Protein AF-A0A661WST4-F1 (afdb_monomer_lite)

Structure (mmCIF, N/CA/C/O backbone):
data_AF-A0A661WST4-F1
#
_entry.id   AF-A0A661WST4-F1
#
loop_
_atom_site.group_PDB
_atom_site.id
_atom_site.type_symbol
_atom_site.label_atom_id
_atom_site.label_alt_id
_atom_site.label_comp_id
_atom_site.label_asym_id
_atom_site.label_entity_id
_atom_site.label_seq_id
_atom_site.pdbx_PDB_ins_code
_atom_site.Cartn_x
_atom_site.Cartn_y
_atom_site.Cartn_z
_atom_site.occupancy
_atom_site.B_iso_or_equiv
_atom_site.auth_seq_id
_atom_site.auth_comp_id
_atom_site.auth_a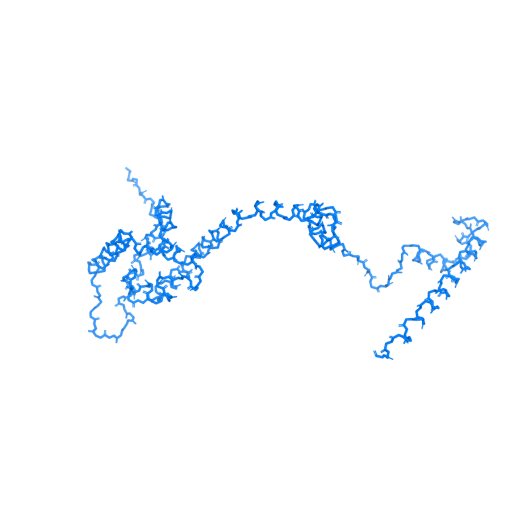sym_id
_atom_site.auth_atom_id
_atom_site.pdbx_PDB_model_num
ATOM 1 N N . MET A 1 1 ? 12.626 -11.440 43.577 1.00 36.81 1 MET A N 1
ATOM 2 C CA . MET A 1 1 ? 12.805 -10.464 42.478 1.00 36.81 1 MET A CA 1
ATOM 3 C C . MET A 1 1 ? 11.671 -10.649 41.483 1.00 36.81 1 MET A C 1
ATOM 5 O O . MET A 1 1 ? 11.577 -11.717 40.889 1.00 36.81 1 MET A O 1
ATOM 9 N N . ALA A 1 2 ? 10.768 -9.673 41.371 1.00 43.44 2 ALA A N 1
ATOM 10 C CA . ALA A 1 2 ? 9.642 -9.739 40.442 1.00 43.44 2 ALA A CA 1
ATOM 11 C C . ALA A 1 2 ? 10.131 -9.477 39.010 1.00 43.44 2 ALA A C 1
ATOM 13 O O . ALA A 1 2 ? 10.766 -8.458 38.748 1.00 43.44 2 ALA A O 1
ATOM 14 N N . LYS A 1 3 ? 9.852 -10.403 38.088 1.00 48.34 3 LYS A N 1
ATOM 15 C CA . LYS A 1 3 ? 10.085 -10.198 36.655 1.00 48.34 3 LYS A CA 1
ATOM 16 C C . LYS A 1 3 ? 8.962 -9.319 36.106 1.00 48.34 3 LYS A C 1
ATOM 18 O O . LYS A 1 3 ? 7.839 -9.782 35.933 1.00 48.34 3 LYS A O 1
ATOM 23 N N . ILE A 1 4 ? 9.276 -8.050 35.871 1.00 47.09 4 ILE A N 1
ATOM 24 C CA . ILE A 1 4 ? 8.405 -7.087 35.195 1.00 47.09 4 ILE A CA 1
ATOM 25 C C . ILE A 1 4 ? 8.288 -7.525 33.729 1.00 47.09 4 ILE A C 1
ATOM 27 O O . ILE A 1 4 ? 9.300 -7.676 33.046 1.00 47.09 4 ILE A O 1
ATOM 31 N N . LYS A 1 5 ? 7.064 -7.776 33.252 1.00 47.22 5 LYS A N 1
ATOM 32 C CA . LYS A 1 5 ? 6.802 -7.968 31.820 1.00 47.22 5 LYS A CA 1
ATOM 33 C C . LYS A 1 5 ? 6.910 -6.613 31.119 1.00 47.22 5 LYS A C 1
ATOM 35 O O . LYS A 1 5 ? 6.296 -5.650 31.567 1.00 47.22 5 LYS A O 1
ATOM 40 N N . PHE A 1 6 ? 7.662 -6.554 30.021 1.00 35.53 6 PHE A N 1
ATOM 41 C CA . PHE A 1 6 ? 7.631 -5.421 29.100 1.00 35.53 6 PHE A CA 1
ATOM 42 C C . PHE A 1 6 ? 6.256 -5.373 28.425 1.00 35.53 6 PHE A C 1
ATOM 44 O O . PHE A 1 6 ? 5.843 -6.338 27.786 1.00 35.53 6 PHE A O 1
ATOM 51 N N . VAL A 1 7 ? 5.538 -4.271 28.627 1.00 49.31 7 VAL A N 1
ATOM 52 C CA . VAL A 1 7 ? 4.270 -3.960 27.955 1.00 49.31 7 VAL A CA 1
ATOM 53 C C . VAL A 1 7 ? 4.597 -3.408 26.569 1.00 49.31 7 VAL A C 1
ATOM 55 O O . VAL A 1 7 ? 5.538 -2.620 26.447 1.00 49.31 7 VAL A O 1
ATOM 58 N N . SER A 1 8 ? 3.868 -3.810 25.522 1.00 63.53 8 SER A N 1
ATOM 59 C CA . SER A 1 8 ? 4.098 -3.231 24.195 1.00 63.53 8 SER A CA 1
ATOM 60 C C . SER A 1 8 ? 3.551 -1.801 24.151 1.00 63.53 8 SER A C 1
ATOM 62 O O . SER A 1 8 ? 2.481 -1.508 24.688 1.00 63.53 8 SER A O 1
ATOM 64 N N . GLN A 1 9 ? 4.279 -0.881 23.519 1.00 47.41 9 GLN A N 1
ATOM 65 C CA . GLN A 1 9 ? 3.924 0.543 23.503 1.00 47.41 9 GLN A CA 1
ATOM 66 C C . GLN A 1 9 ? 2.504 0.803 22.928 1.00 47.41 9 GLN A C 1
ATOM 68 O O . GLN A 1 9 ? 1.837 1.736 23.362 1.00 47.41 9 GLN A O 1
ATOM 73 N N . MET A 1 10 ? 1.992 -0.063 22.034 1.00 56.22 10 MET A N 1
ATOM 74 C CA . MET A 1 10 ? 0.625 0.008 21.476 1.00 56.22 10 MET A CA 1
ATOM 75 C C . MET A 1 10 ? -0.492 -0.281 22.492 1.00 56.22 10 MET A C 1
ATOM 77 O O . MET A 1 10 ? -1.609 0.211 22.335 1.00 56.22 10 MET A O 1
ATOM 81 N N . GLU A 1 11 ? -0.216 -1.052 23.542 1.00 48.19 11 GLU A N 1
ATOM 82 C CA . GLU A 1 11 ? -1.212 -1.416 24.561 1.00 48.19 11 GLU A CA 1
ATOM 83 C C . GLU A 1 11 ? -1.386 -0.318 25.619 1.00 48.19 11 GLU A C 1
ATOM 85 O O . GLU A 1 11 ? -2.487 -0.117 26.130 1.00 48.19 11 GLU A O 1
ATOM 90 N N . LEU A 1 12 ? -0.329 0.449 25.905 1.00 55.47 12 LEU A N 1
ATOM 91 C CA . LEU A 1 12 ? -0.409 1.643 26.758 1.00 55.47 12 LEU A CA 1
ATOM 92 C C . LEU A 1 12 ? -1.110 2.801 26.045 1.00 55.47 12 LEU A C 1
ATOM 94 O O . LEU A 1 12 ? -1.887 3.548 26.641 1.00 55.47 12 LEU A O 1
ATOM 98 N N . ASP A 1 13 ? -0.889 2.896 24.743 1.00 53.50 13 ASP A N 1
ATOM 99 C CA . ASP A 1 13 ? -1.443 3.942 23.908 1.00 53.50 13 ASP A CA 1
ATOM 100 C C . ASP A 1 13 ? -2.936 3.760 23.589 1.00 53.50 13 ASP A C 1
ATOM 102 O O . ASP A 1 13 ? -3.651 4.756 23.488 1.00 53.50 13 ASP A O 1
ATOM 106 N N . GLY A 1 14 ? -3.431 2.521 23.484 1.00 58.47 14 GLY A N 1
ATOM 107 C CA . GLY A 1 14 ? -4.866 2.240 23.355 1.00 58.47 14 GLY A CA 1
ATOM 108 C C . GLY A 1 14 ? -5.664 2.511 24.638 1.00 58.47 14 GLY A C 1
ATOM 109 O O . GLY A 1 14 ? -6.859 2.793 24.573 1.00 58.47 14 GLY A O 1
ATOM 110 N N . PHE A 1 15 ? -5.015 2.476 25.805 1.00 46.44 15 PHE A N 1
ATOM 111 C CA . PHE A 1 15 ? -5.670 2.720 27.092 1.00 46.44 15 PHE A CA 1
ATOM 112 C C . PHE A 1 15 ? -5.874 4.220 27.375 1.00 46.44 15 PHE A C 1
ATOM 114 O O . PHE A 1 15 ? -6.885 4.606 27.957 1.00 46.44 15 PHE A O 1
ATOM 121 N N . ALA A 1 16 ? -4.957 5.078 26.915 1.00 49.25 16 ALA A N 1
ATOM 122 C CA . ALA A 1 16 ? -5.051 6.534 27.063 1.00 49.25 16 ALA A CA 1
ATOM 123 C C . ALA A 1 16 ? -6.059 7.188 26.090 1.00 49.25 16 ALA A C 1
ATOM 125 O O . ALA A 1 16 ? -6.697 8.181 26.443 1.00 49.25 16 ALA A O 1
ATOM 126 N N . ASP A 1 17 ? -6.259 6.613 24.899 1.00 52.06 17 ASP A N 1
ATOM 127 C CA . ASP A 1 17 ? -7.213 7.129 23.901 1.00 52.06 17 ASP A CA 1
ATOM 128 C C . ASP A 1 17 ? -8.677 6.778 24.258 1.00 52.06 17 ASP A C 1
ATOM 130 O O . ASP A 1 17 ? -9.607 7.513 23.933 1.00 52.06 17 ASP A O 1
ATOM 134 N N . LEU A 1 18 ? -8.881 5.713 25.040 1.00 46.31 18 LEU A N 1
ATOM 135 C CA . LEU A 1 18 ? -10.174 5.321 25.618 1.00 46.31 18 LEU A CA 1
ATOM 136 C C . LEU A 1 18 ? -10.694 6.286 26.701 1.00 46.31 18 LEU A C 1
ATOM 138 O O . LEU A 1 18 ? -11.897 6.319 26.949 1.00 46.31 18 LEU A O 1
ATOM 142 N N . VAL A 1 19 ? -9.817 7.070 27.339 1.00 49.53 19 VAL A N 1
ATOM 143 C CA . VAL A 1 19 ? -10.195 8.044 28.383 1.00 49.53 19 VAL A CA 1
ATOM 144 C C . VAL A 1 19 ? -10.550 9.413 27.783 1.00 49.53 19 VAL A C 1
ATOM 146 O O . VAL A 1 19 ? -11.390 10.113 28.334 1.00 49.53 19 VAL A O 1
ATOM 149 N N . LYS A 1 20 ? -9.990 9.779 26.621 1.00 47.44 20 LYS A N 1
ATOM 150 C CA . LYS A 1 20 ? -10.226 11.080 25.959 1.00 47.44 20 LYS A CA 1
ATOM 151 C C . LYS A 1 20 ? -11.485 11.143 25.089 1.00 47.44 20 LYS A C 1
ATOM 153 O O . LYS A 1 20 ? -12.111 12.195 25.014 1.00 47.44 20 LYS A O 1
ATOM 158 N N . ASP A 1 21 ? -11.933 10.022 24.518 1.00 52.69 21 ASP A N 1
ATOM 159 C CA . ASP A 1 21 ? -13.241 9.943 23.839 1.00 52.69 21 ASP A CA 1
ATOM 160 C C . ASP A 1 21 ? -14.437 10.128 24.805 1.00 52.69 21 ASP A C 1
ATOM 162 O O . ASP A 1 21 ? -15.576 10.289 24.366 1.00 52.69 21 ASP A O 1
ATOM 166 N N . ALA A 1 22 ? -14.190 10.130 26.120 1.00 43.03 22 ALA A N 1
ATOM 167 C CA . ALA A 1 22 ? -15.195 10.365 27.152 1.00 43.03 22 ALA A CA 1
ATOM 168 C C . ALA A 1 22 ? -15.448 11.857 27.467 1.00 43.03 22 ALA A C 1
ATOM 170 O O . ALA A 1 22 ? -16.435 12.147 28.140 1.00 43.03 22 ALA A O 1
ATOM 171 N N . GLU A 1 23 ? -14.620 12.797 26.989 1.00 44.16 23 GLU A N 1
ATOM 172 C CA . GLU A 1 23 ? -14.720 14.222 27.371 1.00 44.16 23 GLU A CA 1
ATOM 173 C C . GLU A 1 23 ? -15.194 15.167 26.241 1.00 44.16 23 GLU A C 1
ATOM 175 O O . GLU A 1 23 ? -15.761 16.215 26.538 1.00 44.16 23 GLU A O 1
ATOM 180 N N . ASP A 1 24 ? -15.081 14.803 24.956 1.00 47.50 24 ASP A N 1
ATOM 181 C CA . ASP A 1 24 ? -15.107 15.803 23.861 1.00 47.50 24 ASP A CA 1
ATOM 182 C C . ASP A 1 24 ? -16.358 15.851 22.941 1.00 47.50 24 ASP A C 1
ATOM 184 O O . ASP A 1 24 ? -16.382 16.636 21.992 1.00 47.50 24 ASP A O 1
ATOM 188 N N . ALA A 1 25 ? -17.427 15.072 23.162 1.00 45.00 25 ALA A N 1
ATOM 189 C CA . ALA A 1 25 ? -18.562 15.008 22.209 1.00 45.00 25 ALA A CA 1
ATOM 190 C C . ALA A 1 25 ? -19.838 15.818 22.557 1.00 45.00 25 ALA A C 1
ATOM 192 O O . ALA A 1 25 ? -20.791 15.770 21.781 1.00 45.00 25 ALA A O 1
ATOM 193 N N . GLY A 1 26 ? -19.894 16.582 23.658 1.00 44.50 26 GLY A N 1
ATOM 194 C CA . GLY A 1 26 ? -20.806 17.740 23.812 1.00 44.50 26 GLY A CA 1
ATOM 195 C C . GLY A 1 26 ? -22.333 17.551 23.658 1.00 44.50 26 GLY A C 1
ATOM 196 O O . GLY A 1 26 ? -23.062 18.539 23.620 1.00 44.50 26 GLY A O 1
ATOM 197 N N . GLN A 1 27 ? -22.856 16.329 23.595 1.00 49.03 27 GLN A N 1
ATOM 198 C CA . GLN A 1 27 ? -24.286 16.027 23.705 1.00 49.03 27 GLN A CA 1
ATOM 199 C C . GLN A 1 27 ? -24.500 15.300 25.029 1.00 49.03 27 GLN A C 1
ATOM 201 O O . GLN A 1 27 ? -23.673 14.476 25.397 1.00 49.03 27 GLN A O 1
ATOM 206 N N . GLY A 1 28 ? -25.592 15.580 25.747 1.00 52.62 28 GLY A N 1
ATOM 207 C CA . GLY A 1 28 ? -25.937 14.979 27.050 1.00 52.62 28 GLY A CA 1
ATOM 208 C C . GLY A 1 28 ? -26.182 13.458 27.051 1.00 52.62 28 GLY A C 1
ATOM 209 O O . GLY A 1 28 ? -26.958 12.957 27.858 1.00 52.62 28 GLY A O 1
ATOM 210 N N . LEU A 1 29 ? -25.555 12.721 26.138 1.00 56.31 29 LEU A N 1
ATOM 211 C CA . LEU A 1 29 ? -25.489 11.274 26.084 1.00 56.31 29 LEU A CA 1
ATOM 212 C C . LEU A 1 29 ? -24.297 10.811 26.926 1.00 56.31 29 LEU A C 1
ATOM 214 O O . LEU A 1 29 ? -23.155 11.202 26.700 1.00 56.31 29 LEU A O 1
ATOM 218 N N . LYS A 1 30 ? -24.587 9.972 27.919 1.00 68.62 30 LYS A N 1
ATOM 219 C CA . LYS A 1 30 ? -23.594 9.365 28.806 1.00 68.62 30 LYS A CA 1
ATOM 220 C C . LYS A 1 30 ? -22.527 8.634 27.969 1.00 68.6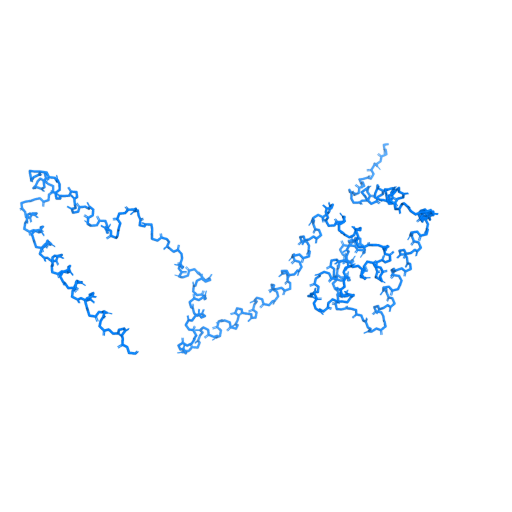2 30 LYS A C 1
ATOM 222 O O . LYS A 1 30 ? -22.916 7.883 27.068 1.00 68.62 30 LYS A O 1
ATOM 227 N N . PRO A 1 31 ? -21.219 8.824 28.241 1.00 64.94 31 PRO A N 1
ATOM 228 C CA . PRO A 1 31 ? -20.176 8.115 27.512 1.00 64.94 31 PRO A CA 1
ATOM 229 C C . PRO A 1 31 ? -20.393 6.602 27.662 1.00 64.94 31 PRO A C 1
ATOM 231 O O . PRO A 1 31 ? -20.711 6.147 28.770 1.00 64.94 31 PRO A O 1
ATOM 234 N N . PRO A 1 32 ? -20.270 5.828 26.568 1.00 69.06 32 PRO A N 1
ATOM 235 C CA . PRO A 1 32 ? -20.483 4.392 26.613 1.00 69.06 32 PRO A CA 1
ATOM 236 C C . PRO A 1 32 ? -19.505 3.773 27.603 1.00 69.06 32 PRO A C 1
ATOM 238 O O . PRO A 1 32 ? -18.317 4.110 27.629 1.00 69.06 32 PRO A O 1
ATOM 241 N N . THR A 1 33 ? -20.012 2.881 28.446 1.00 81.88 33 THR A N 1
ATOM 242 C CA . THR A 1 33 ? -19.164 2.244 29.451 1.00 81.88 33 THR A CA 1
ATOM 243 C C . THR A 1 33 ? -18.099 1.373 28.773 1.00 81.88 33 THR A C 1
ATOM 245 O O . THR A 1 33 ? -18.329 0.839 27.685 1.00 81.88 33 THR A O 1
ATOM 248 N N . PRO A 1 34 ? -16.926 1.155 29.399 1.00 76.50 34 PRO A N 1
ATOM 249 C CA . PRO A 1 34 ? -15.911 0.259 28.841 1.00 76.50 34 PRO A CA 1
ATOM 250 C C . PRO A 1 34 ? -16.439 -1.153 28.535 1.00 76.50 34 PRO A C 1
ATOM 252 O O . PRO A 1 34 ? -15.918 -1.821 27.646 1.00 76.50 34 PRO A O 1
ATOM 255 N N . ALA A 1 35 ? -17.471 -1.606 29.255 1.00 78.88 35 ALA A N 1
ATOM 256 C CA . ALA A 1 35 ? -18.160 -2.864 28.987 1.00 78.88 35 ALA A CA 1
ATOM 257 C C . ALA A 1 35 ? -18.971 -2.809 27.681 1.00 78.88 35 ALA A C 1
ATOM 259 O O . ALA A 1 35 ? -18.769 -3.658 26.819 1.00 78.88 35 ALA A O 1
ATOM 260 N N . GLU A 1 36 ? -19.791 -1.773 27.480 1.00 79.19 36 GLU A N 1
ATOM 261 C CA . GLU A 1 36 ? -20.554 -1.571 26.237 1.00 79.19 36 GLU A CA 1
ATOM 262 C C . GLU A 1 36 ? -19.647 -1.451 25.011 1.00 79.19 36 GLU A C 1
ATOM 264 O O . GLU A 1 36 ? -19.977 -1.948 23.934 1.00 79.19 36 GLU A O 1
ATOM 269 N N . VAL A 1 37 ? -18.486 -0.800 25.158 1.00 77.12 37 VAL A N 1
ATOM 270 C CA . VAL A 1 37 ? -17.501 -0.724 24.074 1.00 77.12 37 VAL A CA 1
ATOM 271 C C . VAL A 1 37 ? -17.053 -2.130 23.699 1.00 77.12 37 VAL A C 1
ATOM 273 O O . VAL A 1 37 ? -17.180 -2.479 22.530 1.00 77.12 37 VAL A O 1
ATOM 276 N N . ARG A 1 38 ? -16.621 -2.947 24.673 1.00 78.88 38 ARG A N 1
ATOM 277 C CA . ARG A 1 38 ? -16.206 -4.348 24.457 1.00 78.88 38 ARG A CA 1
ATOM 278 C C . ARG A 1 38 ? -17.306 -5.190 23.821 1.00 78.88 38 ARG A C 1
ATOM 280 O O . ARG A 1 38 ? -17.016 -5.950 22.903 1.00 78.88 38 ARG A O 1
ATOM 287 N N . GLU A 1 39 ? -18.548 -5.042 24.272 1.00 82.50 39 GLU A N 1
ATOM 288 C CA . GLU A 1 39 ? -19.700 -5.736 23.688 1.00 82.50 39 GLU A CA 1
ATOM 289 C C . GLU A 1 39 ? -19.889 -5.366 22.217 1.00 82.50 39 GLU A C 1
ATOM 291 O O . GLU A 1 39 ? -20.039 -6.257 21.381 1.00 82.50 39 GLU A O 1
ATOM 296 N N . ARG A 1 40 ? -19.782 -4.077 21.867 1.00 79.19 40 ARG A N 1
ATOM 297 C CA . ARG A 1 40 ? -19.810 -3.641 20.462 1.00 79.19 40 ARG A CA 1
ATOM 298 C C . ARG A 1 40 ? -18.639 -4.194 19.661 1.00 79.19 40 ARG A C 1
ATOM 300 O O . ARG A 1 40 ? -18.831 -4.555 18.505 1.00 79.19 40 ARG A O 1
ATOM 307 N N . GLU A 1 41 ? -17.437 -4.274 20.235 1.00 78.25 41 GLU A N 1
ATOM 308 C CA . GLU A 1 41 ? -16.285 -4.841 19.516 1.00 78.25 41 GLU A CA 1
ATOM 309 C C . GLU A 1 41 ? -16.470 -6.334 19.249 1.00 78.25 41 GLU A C 1
ATOM 311 O O . GLU A 1 41 ? -16.171 -6.800 18.151 1.00 78.25 41 GLU A O 1
ATOM 316 N N . LEU A 1 42 ? -16.975 -7.078 20.236 1.00 83.00 42 LEU A N 1
ATOM 317 C CA . LEU A 1 42 ? -17.268 -8.500 20.090 1.00 83.00 42 LEU A CA 1
ATOM 318 C C . LEU A 1 42 ? -18.387 -8.728 19.072 1.00 83.00 42 LEU A C 1
ATOM 320 O O . LEU A 1 42 ? -18.229 -9.574 18.196 1.00 83.00 42 LEU A O 1
ATOM 324 N N . ALA A 1 43 ? -19.466 -7.945 19.136 1.00 84.81 43 ALA A N 1
ATOM 325 C CA . ALA A 1 43 ? -20.560 -8.011 18.172 1.00 84.81 43 ALA A CA 1
ATOM 326 C C . ALA A 1 43 ? -20.080 -7.702 16.745 1.00 84.81 43 ALA A C 1
ATOM 328 O O . ALA A 1 43 ? -20.375 -8.464 15.830 1.00 84.81 43 ALA A O 1
ATOM 329 N N . ALA A 1 44 ? -19.274 -6.650 16.560 1.00 82.88 44 ALA A N 1
ATOM 330 C CA . ALA A 1 44 ? -18.699 -6.307 15.258 1.00 82.88 44 ALA A CA 1
ATOM 331 C C . ALA A 1 44 ? -17.788 -7.421 14.724 1.00 82.88 44 ALA A C 1
ATOM 333 O O . ALA A 1 44 ? -17.855 -7.776 13.551 1.00 82.88 44 ALA A O 1
ATOM 334 N N . ARG A 1 45 ? -16.971 -8.030 15.591 1.00 83.62 45 ARG A N 1
ATOM 335 C CA . ARG A 1 45 ? -16.108 -9.153 15.209 1.00 83.62 45 ARG A CA 1
ATOM 336 C C . ARG A 1 45 ? -16.908 -10.401 14.825 1.00 83.62 45 ARG A C 1
ATOM 338 O O . ARG A 1 45 ? -16.511 -11.113 13.906 1.00 83.62 45 ARG A O 1
ATOM 345 N N . LEU A 1 46 ? -18.003 -10.688 15.527 1.00 86.62 46 LEU A N 1
ATOM 346 C CA . LEU A 1 46 ? -18.889 -11.801 15.186 1.00 86.62 46 LEU A CA 1
ATOM 347 C C . LEU A 1 46 ? -19.601 -11.547 13.855 1.00 86.62 46 LEU A C 1
ATOM 349 O O . LEU A 1 46 ? -19.541 -12.413 12.989 1.00 86.62 46 LEU A O 1
ATOM 353 N N . ALA A 1 47 ? -20.161 -10.351 13.661 1.00 84.44 47 ALA A N 1
ATOM 354 C CA . ALA A 1 47 ? -20.805 -9.956 12.410 1.00 84.44 47 ALA A CA 1
ATOM 355 C C . ALA A 1 47 ? -19.836 -10.036 11.220 1.00 84.44 47 ALA A C 1
ATOM 357 O O . ALA A 1 47 ? -20.183 -10.562 10.166 1.00 84.44 47 ALA A O 1
ATOM 358 N N . LEU A 1 48 ? -18.587 -9.596 11.408 1.00 83.88 48 LEU A N 1
ATOM 359 C CA . LEU A 1 48 ? -17.534 -9.740 10.405 1.00 83.88 48 LEU A CA 1
ATOM 360 C C . LEU A 1 48 ? -17.313 -11.214 10.027 1.00 83.88 48 LEU A C 1
ATOM 362 O O . LEU A 1 48 ? -17.315 -11.565 8.851 1.00 83.88 48 LEU A O 1
ATOM 366 N N . ASN A 1 49 ? -17.167 -12.084 11.027 1.00 85.69 49 ASN A N 1
ATOM 367 C CA . ASN A 1 49 ? -16.960 -13.513 10.802 1.00 85.69 49 ASN A CA 1
ATOM 368 C C . ASN A 1 49 ? -18.177 -14.202 10.162 1.00 85.69 49 ASN A C 1
ATOM 370 O O . ASN A 1 49 ? -18.009 -15.187 9.447 1.00 85.69 49 ASN A O 1
ATOM 374 N N . GLU A 1 50 ? -19.393 -13.737 10.442 1.00 86.12 50 GLU A N 1
ATOM 375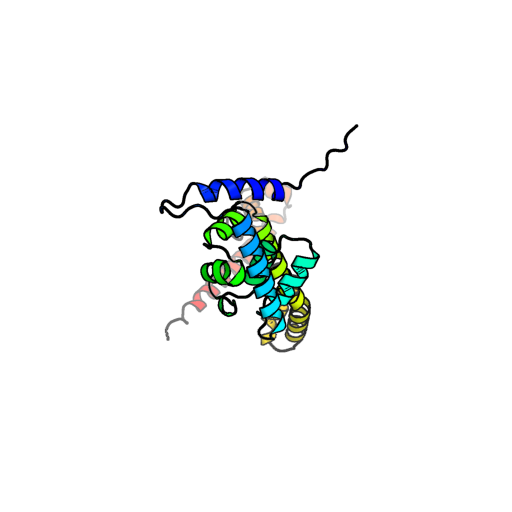 C CA . GLU A 1 50 ? -20.616 -14.240 9.809 1.00 86.12 50 GLU A CA 1
ATOM 376 C C . GLU A 1 50 ? -20.682 -13.837 8.335 1.00 86.12 50 GLU A C 1
ATOM 378 O O . GLU A 1 50 ? -20.913 -14.700 7.487 1.00 86.12 50 GLU A O 1
ATOM 383 N N . ASN A 1 51 ? -20.371 -12.577 8.020 1.00 82.75 51 ASN A N 1
ATOM 384 C CA . ASN A 1 51 ? -20.293 -12.086 6.642 1.00 82.75 51 ASN A CA 1
ATOM 385 C C . ASN A 1 51 ? -19.238 -12.842 5.823 1.00 82.75 51 ASN A C 1
ATOM 387 O O . ASN A 1 51 ? -19.431 -13.109 4.644 1.00 82.75 51 ASN A O 1
ATOM 391 N N . PHE A 1 52 ? -18.134 -13.255 6.447 1.00 83.56 52 PHE A N 1
ATOM 392 C CA . PHE A 1 52 ? -17.120 -14.059 5.761 1.00 83.56 52 PHE A CA 1
ATOM 393 C C . PHE A 1 52 ? -17.601 -15.482 5.446 1.00 83.56 52 PHE A C 1
ATOM 395 O O . PHE A 1 52 ? -17.141 -16.092 4.484 1.00 83.56 52 PHE A O 1
ATOM 402 N N . LYS A 1 53 ? -18.543 -16.023 6.227 1.00 82.56 53 LYS A N 1
ATOM 403 C CA . LYS A 1 53 ? -19.092 -17.375 6.027 1.00 82.56 53 LYS A CA 1
ATOM 404 C C . LYS A 1 53 ? -20.270 -17.422 5.060 1.00 82.56 53 LYS A C 1
ATOM 406 O O . LYS A 1 53 ? -20.543 -18.489 4.518 1.00 82.56 53 LYS A O 1
ATOM 411 N N . SER A 1 54 ? -20.980 -16.312 4.860 1.00 82.62 54 SER A N 1
ATOM 412 C CA . SER A 1 54 ? -22.173 -16.259 4.005 1.00 82.62 54 SER A CA 1
ATOM 413 C C . SER A 1 54 ? -21.864 -16.358 2.505 1.00 82.62 54 SER A C 1
ATOM 415 O O . SER A 1 54 ? -22.790 -16.447 1.703 1.00 82.62 54 SER A O 1
ATOM 417 N N . GLY A 1 55 ? -20.583 -16.377 2.117 1.00 76.81 55 GLY A N 1
ATOM 418 C CA . GLY A 1 55 ? -20.140 -16.437 0.722 1.00 76.81 55 GLY A CA 1
ATOM 419 C C . GLY A 1 55 ? -20.136 -15.079 0.015 1.00 76.81 55 GLY A C 1
ATOM 420 O O . GLY A 1 55 ? -19.599 -14.985 -1.082 1.00 76.81 55 GLY A O 1
ATOM 421 N N . ASP A 1 56 ? -20.658 -14.032 0.658 1.00 81.06 56 ASP A N 1
ATOM 422 C CA . ASP A 1 56 ? -20.550 -12.631 0.228 1.00 81.06 56 ASP A CA 1
ATOM 423 C C . ASP A 1 56 ? -19.365 -11.953 0.938 1.00 81.06 56 ASP A C 1
ATOM 425 O O . ASP A 1 56 ? -19.473 -10.912 1.588 1.00 81.06 56 ASP A O 1
ATOM 429 N N . ALA A 1 57 ? -18.221 -12.640 0.911 1.00 82.19 57 ALA A N 1
ATOM 430 C CA . ALA A 1 57 ? -17.011 -12.191 1.573 1.00 82.19 57 ALA A CA 1
ATOM 431 C C . ALA A 1 57 ? -16.382 -11.041 0.760 1.00 82.19 57 ALA A C 1
ATOM 433 O O . ALA A 1 57 ? -16.140 -11.209 -0.435 1.00 82.19 57 ALA A O 1
ATOM 434 N N . PRO A 1 58 ? -16.074 -9.884 1.374 1.00 86.31 58 PRO A N 1
ATOM 435 C CA . PRO A 1 58 ? -15.394 -8.796 0.678 1.00 86.31 58 PRO A CA 1
ATOM 436 C C . PRO A 1 58 ? -14.024 -9.206 0.110 1.00 86.31 58 PRO A C 1
ATOM 438 O O . PRO A 1 58 ? -13.294 -9.974 0.738 1.00 86.31 58 PRO A O 1
ATOM 441 N N . ASP A 1 59 ? -13.607 -8.591 -1.000 1.00 89.31 59 ASP A N 1
ATOM 442 C CA . ASP A 1 59 ? -12.327 -8.863 -1.689 1.00 89.31 59 ASP A CA 1
ATOM 443 C C . ASP A 1 59 ? -11.072 -8.782 -0.795 1.00 89.31 59 ASP A C 1
ATOM 445 O O . ASP A 1 59 ? -10.011 -9.299 -1.132 1.00 89.31 59 ASP A O 1
ATOM 449 N N . TRP A 1 60 ? -11.154 -8.101 0.348 1.00 93.31 60 TRP A N 1
ATOM 450 C CA . TRP A 1 60 ? -10.037 -7.928 1.277 1.00 93.31 60 TRP A CA 1
ATOM 451 C C . TRP A 1 60 ? -9.950 -8.994 2.381 1.00 93.31 60 TRP A C 1
ATOM 453 O O . TRP A 1 60 ? -9.044 -8.927 3.213 1.00 93.31 60 TRP A O 1
ATOM 463 N N . THR A 1 61 ? -10.861 -9.966 2.415 1.00 92.25 61 THR A N 1
ATOM 464 C CA . THR A 1 61 ? -10.915 -11.020 3.447 1.00 92.25 61 THR A CA 1
ATOM 465 C C . THR A 1 61 ? -9.641 -11.850 3.541 1.00 92.25 61 THR A C 1
ATOM 467 O O . THR A 1 61 ? -9.082 -11.986 4.626 1.00 92.25 61 THR A O 1
ATOM 470 N N . GLU A 1 62 ? -9.115 -12.316 2.411 1.00 91.12 62 GLU A N 1
ATOM 471 C CA . GLU A 1 62 ? -7.883 -13.113 2.377 1.00 91.12 62 GLU A CA 1
ATOM 472 C C . GLU A 1 62 ? -6.703 -12.356 3.010 1.00 91.12 62 GLU A C 1
ATOM 474 O O . GLU A 1 62 ? -5.958 -12.889 3.833 1.00 91.12 62 GLU A O 1
ATOM 479 N N . LYS A 1 63 ? -6.580 -11.057 2.703 1.00 93.69 63 LYS A N 1
ATOM 480 C CA . LYS A 1 63 ? -5.537 -10.190 3.274 1.00 93.69 63 LYS A CA 1
ATOM 481 C C . LYS A 1 63 ? -5.745 -9.914 4.752 1.00 93.69 63 LYS A C 1
ATOM 483 O O . LYS A 1 63 ? -4.773 -9.747 5.487 1.00 93.69 63 LYS A O 1
ATOM 488 N N . PHE A 1 64 ? -6.991 -9.872 5.203 1.00 95.00 64 PHE A N 1
ATOM 489 C CA . PHE A 1 64 ? -7.284 -9.779 6.623 1.00 95.00 64 PHE A CA 1
ATOM 490 C C . PHE A 1 64 ? -6.801 -11.027 7.373 1.00 95.00 64 PHE A C 1
ATOM 492 O O . PHE A 1 64 ? -6.126 -10.879 8.393 1.00 95.00 64 PHE A O 1
ATOM 499 N N . ASP A 1 65 ? -7.058 -12.227 6.850 1.00 92.88 65 ASP A N 1
ATOM 500 C CA . ASP A 1 65 ? -6.618 -13.478 7.478 1.00 92.88 65 ASP A CA 1
ATOM 501 C C . ASP A 1 65 ? -5.083 -13.580 7.547 1.00 92.88 65 ASP A C 1
ATOM 503 O O . ASP A 1 65 ? -4.532 -13.916 8.601 1.00 92.88 65 ASP A O 1
ATOM 507 N N . GLU A 1 66 ? -4.373 -13.179 6.485 1.00 92.75 66 GLU A N 1
ATOM 508 C CA . GLU A 1 66 ? -2.901 -13.068 6.475 1.00 92.75 66 GLU A CA 1
ATOM 509 C C . GLU A 1 66 ? -2.377 -12.141 7.595 1.00 92.75 66 GLU A C 1
ATOM 511 O O . GLU A 1 66 ? -1.417 -12.461 8.308 1.00 92.75 66 GLU A O 1
ATOM 516 N N . LEU A 1 67 ? -3.024 -10.989 7.800 1.00 93.00 67 LEU A N 1
ATOM 517 C CA . LEU A 1 67 ? -2.641 -10.021 8.836 1.00 93.00 67 LEU A CA 1
ATOM 518 C C . LEU A 1 67 ? -2.980 -10.508 10.249 1.00 93.00 67 LEU A C 1
ATOM 520 O O . LEU A 1 67 ? -2.253 -10.206 11.201 1.00 93.00 67 LEU A O 1
ATOM 524 N N . MET A 1 68 ? -4.052 -11.286 10.395 1.00 92.88 68 MET A N 1
ATOM 525 C CA . MET A 1 68 ? -4.422 -11.906 11.667 1.00 92.88 68 MET A CA 1
ATOM 526 C C . MET A 1 68 ? -3.389 -12.947 12.113 1.00 92.88 68 MET A C 1
ATOM 528 O O . MET A 1 68 ? -3.084 -13.019 13.307 1.00 92.88 68 MET A O 1
ATOM 532 N N . LEU A 1 69 ? -2.778 -13.686 11.177 1.00 91.62 69 LEU A N 1
ATOM 533 C CA . LEU A 1 69 ? -1.652 -14.586 11.473 1.00 91.62 69 LEU A CA 1
ATOM 534 C C . LEU A 1 69 ? -0.417 -13.834 11.997 1.00 91.62 69 LEU A C 1
ATOM 536 O O . LEU A 1 69 ? 0.363 -14.386 12.771 1.00 91.62 69 LEU A O 1
ATOM 540 N N . SER A 1 70 ? -0.272 -12.559 11.633 1.00 88.50 70 SER A N 1
ATOM 541 C CA . SER A 1 70 ? 0.836 -11.690 12.054 1.00 88.50 70 SER A CA 1
ATOM 542 C C . SER A 1 70 ? 0.615 -11.024 13.422 1.00 88.50 70 SER A C 1
ATOM 544 O O . SER A 1 70 ? 1.385 -10.149 13.816 1.00 88.50 70 SER A O 1
ATOM 546 N N . ASN A 1 71 ? -0.428 -11.425 14.162 1.00 90.44 71 ASN A N 1
ATOM 547 C CA . ASN A 1 71 ? -0.783 -10.901 15.488 1.00 90.44 71 ASN A CA 1
ATOM 548 C C . ASN A 1 71 ? -1.005 -9.371 15.526 1.00 90.44 71 ASN A C 1
ATOM 550 O O . ASN A 1 71 ? -0.774 -8.712 16.543 1.00 90.44 71 ASN A O 1
ATOM 554 N N . ILE A 1 72 ? -1.460 -8.790 14.413 1.00 88.50 72 ILE A N 1
ATOM 555 C CA . ILE A 1 72 ? -1.835 -7.375 14.337 1.00 88.50 72 ILE A CA 1
ATOM 556 C C . ILE A 1 72 ? -3.226 -7.201 14.971 1.00 88.50 72 ILE A C 1
ATOM 558 O O . ILE A 1 72 ? -4.102 -8.045 14.760 1.00 88.50 72 ILE A O 1
ATOM 562 N N . PRO A 1 73 ? -3.491 -6.111 15.721 1.00 91.12 73 PRO A N 1
ATOM 563 C CA . PRO A 1 73 ? -4.824 -5.850 16.255 1.00 91.12 73 PRO A CA 1
ATOM 564 C C . PRO A 1 73 ? -5.882 -5.865 15.149 1.00 91.12 73 PRO A C 1
ATOM 566 O O . PRO A 1 73 ? -5.770 -5.129 14.168 1.00 91.12 73 PRO A O 1
ATOM 569 N N . TRP A 1 74 ? -6.935 -6.665 15.329 1.00 91.88 74 TRP A N 1
ATOM 570 C CA . TRP A 1 74 ? -7.884 -6.997 14.259 1.00 91.88 74 TRP A CA 1
ATOM 571 C C . TRP A 1 74 ? -8.503 -5.773 13.563 1.00 91.88 74 TRP A C 1
ATOM 573 O O . TRP A 1 74 ? -8.699 -5.792 12.356 1.00 91.88 74 TRP A O 1
ATOM 583 N N . ARG A 1 75 ? -8.765 -4.669 14.278 1.00 93.50 75 ARG A N 1
ATOM 584 C CA . ARG A 1 75 ? -9.308 -3.439 13.667 1.00 93.50 75 ARG A CA 1
ATOM 585 C C . ARG A 1 75 ? -8.328 -2.767 12.713 1.00 93.50 75 ARG A C 1
ATOM 587 O O . ARG A 1 75 ? -8.730 -2.266 11.667 1.00 93.50 75 ARG A O 1
ATOM 594 N N . ILE A 1 76 ? -7.051 -2.752 13.088 1.00 94.31 76 ILE A N 1
ATOM 595 C CA . ILE A 1 76 ? -5.979 -2.212 12.253 1.00 94.31 76 ILE A CA 1
ATOM 596 C C . ILE A 1 76 ? -5.756 -3.157 11.073 1.00 94.31 76 ILE A C 1
ATOM 598 O O . ILE A 1 76 ? -5.693 -2.688 9.943 1.00 94.31 76 ILE A O 1
ATOM 602 N N . ALA A 1 77 ? -5.728 -4.471 11.316 1.00 94.69 77 ALA A N 1
ATOM 603 C CA . ALA A 1 77 ? -5.629 -5.476 10.260 1.00 94.69 77 ALA A CA 1
ATOM 604 C C . ALA A 1 77 ? -6.762 -5.331 9.228 1.00 94.69 77 ALA A C 1
ATOM 606 O O . ALA A 1 77 ? -6.493 -5.234 8.035 1.00 94.69 77 ALA A O 1
ATOM 607 N N . ALA A 1 78 ? -8.015 -5.213 9.680 1.00 95.38 78 ALA A N 1
ATOM 608 C CA . ALA A 1 78 ? -9.171 -5.012 8.809 1.00 95.38 78 ALA A CA 1
ATOM 609 C C . ALA A 1 78 ? -9.064 -3.703 8.018 1.00 95.38 78 ALA A C 1
ATOM 611 O O . ALA A 1 78 ? -9.337 -3.682 6.822 1.00 95.38 78 ALA A O 1
ATOM 612 N N . PHE A 1 79 ? -8.630 -2.608 8.654 1.00 96.62 79 PHE A N 1
ATOM 613 C CA . PHE A 1 79 ? -8.432 -1.335 7.960 1.00 96.62 79 PHE A CA 1
ATOM 614 C C . PHE A 1 79 ? -7.339 -1.408 6.883 1.00 96.62 79 PHE A C 1
ATOM 616 O O . PHE A 1 79 ? -7.511 -0.849 5.797 1.00 96.62 79 PHE A O 1
ATOM 623 N N . ILE A 1 80 ? -6.227 -2.086 7.174 1.00 96.44 80 ILE A N 1
ATOM 624 C CA . ILE A 1 80 ? -5.131 -2.285 6.220 1.00 96.44 80 ILE A CA 1
ATOM 625 C C . ILE A 1 80 ? -5.629 -3.122 5.047 1.00 96.44 80 ILE A C 1
ATOM 627 O O . ILE A 1 80 ? -5.513 -2.676 3.908 1.00 96.44 80 ILE A O 1
ATOM 631 N N . ALA A 1 81 ? -6.264 -4.261 5.319 1.00 96.12 81 ALA A N 1
ATOM 632 C CA . ALA A 1 81 ? -6.840 -5.128 4.298 1.00 96.12 81 ALA A CA 1
ATOM 633 C C . ALA A 1 81 ? -7.858 -4.380 3.416 1.00 96.12 81 ALA A C 1
ATOM 635 O O . ALA A 1 81 ? -7.762 -4.405 2.193 1.00 96.12 81 ALA A O 1
ATOM 636 N N . TRP A 1 82 ? -8.778 -3.617 4.006 1.00 96.69 82 TRP A N 1
ATOM 637 C CA . TRP A 1 82 ? -9.722 -2.789 3.247 1.00 96.69 82 TRP A CA 1
ATOM 638 C C . TRP A 1 82 ? -9.021 -1.717 2.392 1.00 96.69 82 TRP A C 1
ATOM 640 O O . TRP A 1 82 ? -9.412 -1.449 1.253 1.00 96.69 82 TRP A O 1
ATOM 650 N N . SER A 1 83 ? -7.955 -1.108 2.915 1.00 96.88 83 SER A N 1
ATOM 651 C CA . SER A 1 83 ? -7.191 -0.067 2.213 1.00 96.88 83 SER A CA 1
ATOM 652 C C . SER A 1 83 ? -6.343 -0.608 1.061 1.00 96.88 83 SER A C 1
ATOM 654 O O . SER A 1 83 ? -6.039 0.148 0.132 1.00 96.88 83 SER A O 1
ATOM 656 N N . MET A 1 84 ? -5.989 -1.892 1.099 1.00 95.50 84 MET A N 1
ATOM 657 C CA . MET A 1 84 ? -5.263 -2.585 0.035 1.00 95.50 84 MET A CA 1
ATOM 658 C C . MET A 1 84 ? -6.056 -2.649 -1.269 1.00 95.50 84 MET A C 1
ATOM 660 O O . MET A 1 84 ? -5.475 -2.521 -2.345 1.00 95.50 84 MET A O 1
ATOM 664 N N . VAL A 1 85 ? -7.379 -2.785 -1.177 1.00 94.31 85 VAL A N 1
ATOM 665 C CA . VAL A 1 85 ? -8.263 -2.885 -2.343 1.00 94.31 85 VAL A CA 1
ATOM 666 C C . VAL A 1 85 ? -8.345 -1.531 -3.070 1.00 94.31 85 VAL A C 1
ATOM 668 O O . VAL A 1 85 ? -8.398 -0.477 -2.418 1.00 94.31 85 VAL A O 1
ATOM 671 N N . PRO A 1 86 ? -8.368 -1.498 -4.417 1.00 93.12 86 PRO A N 1
ATOM 672 C CA . PRO A 1 86 ? -8.570 -0.267 -5.180 1.00 93.12 86 PRO A CA 1
ATOM 673 C C . PRO A 1 86 ? -9.869 0.444 -4.791 1.00 93.12 86 PRO A C 1
ATOM 675 O O . PRO A 1 86 ? -10.897 -0.196 -4.605 1.00 93.12 86 PRO A O 1
ATOM 678 N N . LYS A 1 87 ? -9.862 1.784 -4.725 1.00 94.19 87 LYS A N 1
ATOM 679 C CA . LYS A 1 87 ? -11.006 2.585 -4.232 1.00 94.19 87 LYS A CA 1
ATOM 680 C C . LYS A 1 87 ? -12.363 2.232 -4.861 1.00 94.19 87 LYS A C 1
ATOM 682 O O . LYS A 1 87 ? -13.371 2.332 -4.176 1.00 94.19 87 LYS A O 1
ATOM 687 N N . HIS A 1 88 ? -12.391 1.849 -6.139 1.00 92.56 88 HIS A N 1
ATOM 688 C CA . HIS A 1 88 ? -13.623 1.518 -6.861 1.00 92.56 88 HIS A CA 1
ATOM 689 C C . HIS A 1 88 ? -14.202 0.140 -6.490 1.00 92.56 88 HIS A C 1
ATOM 691 O O . HIS A 1 88 ? -15.414 -0.028 -6.584 1.00 92.56 88 HIS A O 1
ATOM 697 N N . ASN A 1 89 ? -13.368 -0.784 -5.999 1.00 91.69 89 ASN A N 1
ATOM 698 C CA . ASN A 1 89 ? -13.757 -2.137 -5.577 1.00 91.69 89 ASN A CA 1
ATOM 699 C C . ASN A 1 89 ? -13.886 -2.273 -4.054 1.00 91.69 89 ASN A C 1
ATOM 701 O O . ASN A 1 89 ? -14.161 -3.349 -3.537 1.00 91.69 89 ASN A O 1
ATOM 705 N N . ARG A 1 90 ? -13.679 -1.191 -3.295 1.00 93.88 90 ARG A N 1
ATOM 706 C CA . ARG A 1 90 ? -13.812 -1.243 -1.838 1.00 93.88 90 ARG A CA 1
ATOM 707 C C . ARG A 1 90 ? -15.264 -1.453 -1.438 1.00 93.88 90 ARG A C 1
ATOM 709 O O . ARG A 1 90 ? -16.145 -0.684 -1.830 1.00 93.88 90 ARG A O 1
ATOM 716 N N . HIS A 1 91 ? -15.472 -2.432 -0.568 1.00 92.12 91 HIS A N 1
ATOM 717 C CA . HIS A 1 91 ? -16.719 -2.618 0.150 1.00 92.12 91 HIS A CA 1
ATOM 718 C C . HIS A 1 91 ? -16.454 -2.658 1.662 1.00 92.12 91 HIS A C 1
ATOM 720 O O . HIS A 1 91 ? -15.660 -3.491 2.109 1.00 92.12 91 HIS A O 1
ATOM 726 N N . PRO A 1 92 ? -17.075 -1.770 2.459 1.00 94.19 92 PRO A N 1
ATOM 727 C CA . PRO A 1 92 ? -17.842 -0.572 2.083 1.00 94.19 92 PRO A CA 1
ATOM 728 C C . PRO A 1 92 ? -17.023 0.471 1.299 1.00 94.19 92 PRO A C 1
ATOM 730 O O . PRO A 1 92 ? -15.791 0.461 1.333 1.00 94.19 92 PRO A O 1
ATOM 733 N N . LYS A 1 93 ? -17.695 1.389 0.586 1.00 95.06 93 LYS A N 1
ATOM 734 C CA . LYS A 1 93 ? -17.031 2.341 -0.334 1.00 95.06 93 LYS A CA 1
ATOM 735 C C . LYS A 1 93 ? -16.263 3.449 0.380 1.00 95.06 93 LYS A C 1
ATOM 737 O O . LYS A 1 93 ? -15.226 3.898 -0.112 1.00 95.06 93 LYS A O 1
ATOM 742 N N . THR A 1 94 ? -16.770 3.924 1.516 1.00 96.62 94 THR A N 1
ATOM 743 C CA . THR A 1 94 ? -16.160 5.037 2.250 1.00 96.62 94 THR A CA 1
ATOM 744 C C . THR A 1 94 ? -15.538 4.566 3.559 1.00 96.62 94 THR A C 1
ATOM 746 O O . THR A 1 94 ? -15.973 3.593 4.171 1.00 96.62 94 THR A O 1
ATOM 749 N N . GLN A 1 95 ? -14.517 5.291 4.025 1.00 95.81 95 GLN A N 1
ATOM 750 C CA . GLN A 1 95 ? -13.897 5.032 5.329 1.00 95.81 95 GLN A CA 1
ATOM 751 C C . GLN A 1 95 ? -14.896 5.237 6.482 1.00 95.81 95 GLN A C 1
ATOM 753 O O . GLN A 1 95 ? -14.766 4.606 7.528 1.00 95.81 95 GLN A O 1
ATOM 758 N N . HIS A 1 96 ? -15.879 6.127 6.301 1.00 95.31 96 HIS A N 1
ATOM 759 C CA . HIS A 1 96 ? -16.933 6.374 7.281 1.00 95.31 96 HIS A CA 1
ATOM 760 C C . HIS A 1 96 ? -17.841 5.158 7.451 1.00 95.31 96 HIS A C 1
ATOM 762 O O . HIS A 1 96 ? -18.059 4.722 8.581 1.00 95.31 96 HIS A O 1
ATOM 768 N N . ASP A 1 97 ? -18.294 4.591 6.336 1.00 95.06 97 ASP A N 1
ATOM 769 C CA . ASP A 1 97 ? -19.172 3.421 6.332 1.00 95.06 97 ASP A CA 1
ATOM 770 C C . ASP A 1 97 ? -18.411 2.201 6.849 1.00 95.06 97 ASP A C 1
ATOM 772 O O . ASP A 1 97 ? -18.880 1.527 7.757 1.00 95.06 97 ASP A O 1
ATOM 776 N N . PHE A 1 98 ? -17.161 2.007 6.413 1.00 95.38 98 PHE A N 1
ATOM 777 C CA . PHE A 1 98 ? -16.290 0.955 6.944 1.00 95.38 98 PHE A CA 1
ATOM 778 C C . PHE A 1 98 ? -16.112 1.048 8.470 1.00 95.38 98 PHE A C 1
ATOM 780 O O . PHE A 1 98 ? -16.213 0.047 9.181 1.00 95.38 98 PHE A O 1
ATOM 787 N N . ALA A 1 99 ? -15.892 2.253 9.007 1.00 93.62 99 ALA A N 1
ATOM 788 C CA . ALA A 1 99 ? -15.757 2.441 10.449 1.00 93.62 99 ALA A CA 1
ATOM 789 C C . ALA A 1 99 ? -17.023 2.006 11.206 1.00 93.62 99 ALA A C 1
ATOM 791 O O . ALA A 1 99 ? -16.911 1.365 12.251 1.00 93.62 99 ALA A O 1
ATOM 792 N N . LYS A 1 100 ? -18.207 2.338 10.682 1.00 91.44 100 LYS A N 1
ATOM 793 C CA . LYS A 1 100 ? -19.495 2.065 11.331 1.00 91.44 100 LYS A CA 1
ATOM 794 C C . LYS A 1 100 ? -19.964 0.628 11.144 1.00 91.44 100 LYS A C 1
ATOM 796 O O . LYS A 1 100 ? -20.261 -0.042 12.128 1.00 91.44 100 LYS A O 1
ATOM 801 N N . GLU A 1 101 ? -20.022 0.179 9.900 1.00 90.94 101 GLU A N 1
ATOM 802 C CA . GLU A 1 101 ? -20.626 -1.091 9.495 1.00 90.94 101 GLU A CA 1
ATOM 803 C C . GLU A 1 101 ? -19.717 -2.281 9.807 1.00 90.94 101 GLU A C 1
ATOM 805 O O . GLU A 1 101 ? -20.207 -3.343 10.176 1.00 90.94 101 GLU A O 1
ATOM 810 N N . VAL A 1 102 ? -18.394 -2.100 9.705 1.00 91.38 102 VAL A N 1
ATOM 811 C CA . VAL A 1 102 ? -17.429 -3.203 9.837 1.00 91.38 102 VAL A CA 1
ATOM 812 C C . VAL A 1 102 ? -16.722 -3.181 11.190 1.00 91.38 102 VAL A C 1
ATOM 814 O O . VAL A 1 102 ? -16.643 -4.198 11.875 1.00 91.38 102 VAL A O 1
ATOM 817 N N . LEU A 1 103 ? -16.196 -2.027 11.612 1.00 90.38 103 LEU A N 1
ATOM 818 C CA . LEU A 1 103 ? -15.400 -1.944 12.848 1.00 90.38 103 LEU A CA 1
ATOM 819 C C . LEU A 1 103 ? -16.233 -1.695 14.119 1.00 90.38 103 LEU A C 1
ATOM 821 O O . LEU A 1 103 ? -15.698 -1.801 15.234 1.00 90.38 103 LEU A O 1
ATOM 825 N N . GLY A 1 104 ? -17.511 -1.331 13.965 1.00 89.12 104 GLY A N 1
ATOM 826 C CA . GLY A 1 104 ? -18.399 -0.947 15.066 1.00 89.12 104 GLY A CA 1
ATOM 827 C C . GLY A 1 104 ? -17.993 0.362 15.755 1.00 89.12 104 GLY A C 1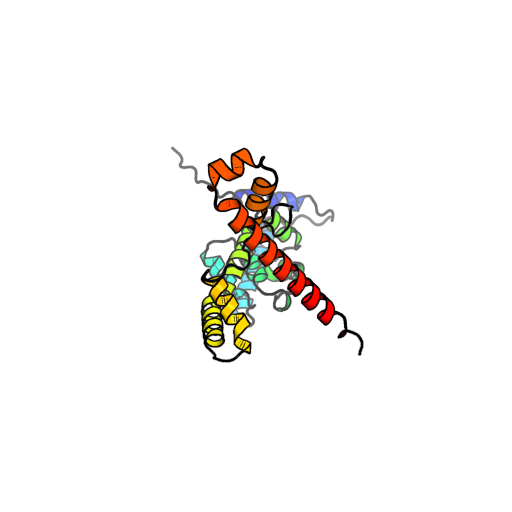
ATOM 828 O O . GLY A 1 104 ? -18.238 0.545 16.950 1.00 89.12 104 GLY A O 1
ATOM 829 N N . LEU A 1 105 ? -17.313 1.262 15.041 1.00 88.50 105 LEU A N 1
ATOM 830 C CA . LEU A 1 105 ? -16.896 2.573 15.539 1.00 88.50 105 LEU A CA 1
ATOM 831 C C . LEU A 1 105 ? -17.977 3.623 15.269 1.00 88.50 105 LEU A C 1
ATOM 833 O O . LEU A 1 105 ? -18.643 3.605 14.242 1.00 88.50 105 LEU A O 1
ATOM 837 N N . GLY A 1 106 ? -18.099 4.615 16.153 1.00 86.88 106 GLY A N 1
ATOM 838 C CA . GLY A 1 106 ? -19.036 5.725 15.935 1.00 86.88 106 GLY A CA 1
ATOM 839 C C . GLY A 1 106 ? -18.623 6.672 14.798 1.00 86.88 106 GLY A C 1
ATOM 840 O O . GLY A 1 106 ? -19.471 7.336 14.203 1.00 86.88 106 GLY A O 1
ATOM 841 N N . SER A 1 107 ? -17.324 6.751 14.489 1.00 89.50 107 SER A N 1
ATOM 842 C CA . SER A 1 107 ? -16.775 7.682 13.501 1.00 89.50 107 SER A CA 1
ATOM 843 C C . SER A 1 107 ? -15.451 7.193 12.909 1.00 89.50 107 SER A C 1
ATOM 845 O O . SER A 1 107 ? -14.656 6.534 13.579 1.00 89.50 107 SER A O 1
ATOM 847 N N . ALA A 1 108 ? -15.175 7.608 11.670 1.00 92.69 108 ALA A N 1
ATOM 848 C CA . ALA A 1 108 ? -13.891 7.409 10.997 1.00 92.69 108 ALA A CA 1
ATOM 849 C C . ALA A 1 108 ? -12.739 8.236 11.593 1.00 92.69 108 ALA A C 1
ATOM 851 O O . ALA A 1 108 ? -11.583 7.974 11.259 1.00 92.69 108 ALA A O 1
ATOM 852 N N . ARG A 1 109 ? -13.021 9.204 12.479 1.00 91.50 109 ARG A N 1
ATOM 853 C CA . ARG A 1 109 ? -11.993 10.034 13.134 1.00 91.50 109 ARG A CA 1
ATOM 854 C C . ARG A 1 109 ? -10.929 9.185 13.833 1.00 91.50 109 ARG A C 1
ATOM 856 O O . ARG A 1 109 ? -9.744 9.458 13.674 1.00 91.50 109 ARG A O 1
ATOM 863 N N . ARG A 1 110 ? -11.346 8.108 14.503 1.00 88.62 110 ARG A N 1
ATOM 864 C CA . ARG A 1 110 ? -10.435 7.198 15.206 1.00 88.62 110 ARG A CA 1
ATOM 865 C C . ARG A 1 110 ? -9.451 6.507 14.252 1.00 88.62 110 ARG A C 1
ATOM 867 O O . ARG A 1 110 ? -8.285 6.353 14.584 1.00 88.62 110 ARG A O 1
ATOM 874 N N . ILE A 1 111 ? -9.882 6.165 13.035 1.00 92.69 111 ILE A N 1
ATOM 875 C CA . ILE A 1 111 ? -8.994 5.604 12.002 1.00 92.69 111 ILE A CA 1
ATOM 876 C C . ILE A 1 111 ? -7.949 6.641 11.573 1.00 92.69 111 ILE A C 1
ATOM 878 O O . ILE A 1 111 ? -6.768 6.322 11.443 1.00 92.69 111 ILE A O 1
ATOM 882 N N . THR A 1 112 ? -8.358 7.897 11.381 1.00 93.31 112 THR A N 1
ATOM 883 C CA . THR A 1 112 ? -7.426 8.991 11.067 1.00 93.31 112 THR A CA 1
ATOM 884 C C . THR A 1 112 ? -6.414 9.203 12.194 1.00 93.31 112 THR A C 1
ATOM 886 O O . THR A 1 112 ? -5.227 9.396 11.934 1.00 93.31 112 THR A O 1
ATOM 889 N N . GLU A 1 113 ? -6.858 9.120 13.448 1.00 92.00 113 GLU A N 1
ATOM 890 C CA . GLU A 1 113 ? -5.987 9.206 14.621 1.00 92.00 113 GLU A CA 1
ATOM 891 C C . GLU A 1 113 ? -5.006 8.034 14.697 1.00 92.00 113 GLU A C 1
ATOM 893 O O . GLU A 1 113 ? -3.821 8.273 14.934 1.00 92.00 113 GLU A O 1
ATOM 898 N N . TRP A 1 1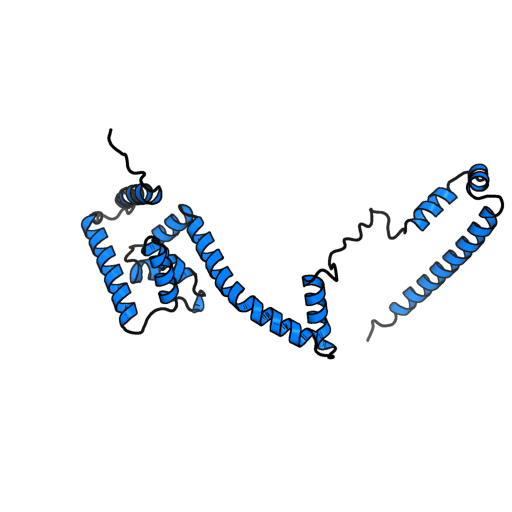14 ? -5.444 6.803 14.403 1.00 91.75 114 TRP A N 1
ATOM 899 C CA . TRP A 1 114 ? -4.549 5.648 14.299 1.00 91.75 114 TRP A CA 1
ATOM 900 C C . TRP A 1 114 ? -3.462 5.872 13.258 1.00 91.75 114 TRP A C 1
ATOM 902 O O . TRP A 1 114 ? -2.294 5.712 13.582 1.00 91.75 114 TRP A O 1
ATOM 912 N N . ARG A 1 115 ? -3.809 6.308 12.042 1.00 94.00 115 ARG A N 1
ATOM 913 C CA . ARG A 1 115 ? -2.813 6.577 10.988 1.00 94.00 115 ARG A CA 1
ATOM 914 C C . ARG A 1 115 ? -1.815 7.657 11.395 1.00 94.00 115 ARG A C 1
ATOM 916 O O . ARG A 1 115 ? -0.626 7.529 11.126 1.00 94.00 115 ARG A O 1
ATOM 923 N N . ARG A 1 116 ? -2.284 8.701 12.088 1.00 92.12 116 ARG A N 1
ATOM 924 C CA . ARG A 1 116 ? -1.419 9.769 12.606 1.00 92.12 116 ARG A CA 1
ATOM 925 C C . ARG A 1 116 ? -0.467 9.264 13.693 1.00 92.12 116 ARG A C 1
ATOM 927 O O . ARG A 1 116 ? 0.693 9.661 13.706 1.00 92.12 116 ARG A O 1
ATOM 934 N N . LYS A 1 117 ? -0.958 8.432 14.615 1.00 89.81 117 LYS A N 1
ATOM 935 C CA . LYS A 1 117 ? -0.183 7.890 15.745 1.00 89.81 117 LYS A CA 1
ATOM 936 C C . LYS A 1 117 ? 0.778 6.783 15.304 1.00 89.81 117 LYS A C 1
ATOM 938 O O . LYS A 1 117 ? 1.871 6.652 15.844 1.00 89.81 117 LYS A O 1
ATOM 943 N N . TYR A 1 118 ? 0.372 6.019 14.298 1.00 90.06 118 TYR A N 1
ATOM 944 C CA . TYR A 1 118 ? 1.020 4.804 13.836 1.00 90.06 118 TYR A CA 1
ATOM 945 C C . TYR A 1 118 ? 1.293 4.878 12.326 1.00 90.06 118 TYR A C 1
ATOM 947 O O . TYR A 1 118 ? 0.611 4.222 11.536 1.00 90.06 118 TYR A O 1
ATOM 955 N N . PRO A 1 119 ? 2.317 5.639 11.894 1.00 90.81 119 PRO A N 1
ATOM 956 C CA . PRO A 1 119 ? 2.643 5.788 10.472 1.00 90.81 119 PRO A CA 1
ATOM 957 C C . PRO A 1 119 ? 3.070 4.470 9.808 1.00 90.81 119 PRO A C 1
ATOM 959 O O . PRO A 1 119 ? 2.990 4.339 8.588 1.00 90.81 119 PRO A O 1
ATOM 962 N N . TYR A 1 120 ? 3.472 3.465 10.597 1.00 91.44 120 TYR A N 1
ATOM 963 C CA . TYR A 1 120 ? 3.773 2.125 10.091 1.00 91.44 120 TYR A CA 1
ATOM 964 C C . TYR A 1 120 ? 2.560 1.478 9.399 1.00 91.44 120 TYR A C 1
ATOM 966 O O . TYR A 1 120 ? 2.746 0.619 8.543 1.00 91.44 120 TYR A O 1
ATOM 974 N N . ILE A 1 121 ? 1.325 1.889 9.731 1.00 92.94 121 ILE A N 1
ATOM 975 C CA . ILE A 1 121 ? 0.102 1.411 9.069 1.00 92.94 121 ILE A CA 1
ATOM 976 C C . ILE A 1 121 ? 0.159 1.739 7.575 1.00 92.94 121 ILE A C 1
ATOM 978 O O . ILE A 1 121 ? -0.052 0.863 6.740 1.00 92.94 121 ILE A O 1
ATOM 982 N N . ASP A 1 122 ? 0.497 2.983 7.235 1.00 94.88 122 ASP A N 1
ATOM 983 C CA . ASP A 1 122 ? 0.574 3.431 5.843 1.00 94.88 122 ASP A CA 1
ATOM 984 C C . ASP A 1 122 ? 1.756 2.786 5.110 1.00 94.88 122 ASP A C 1
ATOM 986 O O . ASP A 1 122 ? 1.633 2.410 3.945 1.00 94.88 122 ASP A O 1
ATOM 990 N N . GLN A 1 123 ? 2.881 2.588 5.805 1.00 93.56 123 GLN A N 1
ATOM 991 C CA . GLN A 1 123 ? 4.027 1.855 5.260 1.00 93.56 123 GLN A CA 1
ATOM 992 C C . GLN A 1 123 ? 3.672 0.397 4.958 1.00 93.56 123 GLN A C 1
ATOM 994 O O . GLN A 1 123 ? 4.054 -0.122 3.912 1.00 93.56 123 GLN A O 1
ATOM 999 N N . MET A 1 124 ? 2.915 -0.259 5.840 1.00 93.88 124 MET A N 1
ATOM 1000 C CA . MET A 1 124 ? 2.469 -1.637 5.648 1.00 93.88 124 MET A CA 1
ATOM 1001 C C . MET A 1 124 ? 1.504 -1.752 4.467 1.00 93.88 124 MET A C 1
ATOM 1003 O O . MET A 1 124 ? 1.694 -2.628 3.628 1.00 93.88 124 MET A O 1
ATOM 1007 N N . ILE A 1 125 ? 0.551 -0.819 4.333 1.00 95.38 125 ILE A N 1
ATOM 1008 C CA . ILE A 1 125 ? -0.327 -0.736 3.153 1.00 95.38 125 ILE A CA 1
ATOM 1009 C C . ILE A 1 125 ? 0.514 -0.591 1.877 1.00 95.38 125 ILE A C 1
ATOM 1011 O O . ILE A 1 125 ? 0.346 -1.369 0.943 1.00 95.38 125 ILE A O 1
ATOM 1015 N N . ALA A 1 126 ? 1.456 0.355 1.837 1.00 94.88 126 ALA A N 1
ATOM 1016 C CA . ALA A 1 126 ? 2.302 0.566 0.662 1.00 94.88 126 ALA A CA 1
ATOM 1017 C C . ALA A 1 126 ? 3.170 -0.663 0.335 1.00 94.88 126 ALA A C 1
ATOM 1019 O O . ALA A 1 126 ? 3.326 -1.025 -0.831 1.00 94.88 126 ALA A O 1
ATOM 1020 N N . THR A 1 127 ? 3.705 -1.329 1.360 1.00 94.19 127 THR A N 1
ATOM 1021 C CA . THR A 1 127 ? 4.565 -2.512 1.209 1.00 94.19 127 THR A CA 1
ATOM 1022 C C . THR A 1 127 ? 3.779 -3.687 0.647 1.00 94.19 127 THR A C 1
ATOM 1024 O O . THR A 1 127 ? 4.221 -4.313 -0.311 1.00 94.19 127 THR A O 1
ATOM 1027 N N . MET A 1 128 ? 2.587 -3.951 1.182 1.00 93.00 128 MET A N 1
ATOM 1028 C CA . MET A 1 128 ? 1.708 -4.997 0.667 1.00 93.00 128 MET A CA 1
ATOM 1029 C C . MET A 1 128 ? 1.203 -4.663 -0.747 1.00 93.00 128 MET A C 1
ATOM 1031 O O . MET A 1 128 ? 1.112 -5.544 -1.594 1.00 93.00 128 MET A O 1
ATOM 1035 N N . GLN A 1 129 ? 0.889 -3.398 -1.058 1.00 93.06 129 GLN A N 1
ATOM 1036 C CA . GLN A 1 129 ? 0.515 -3.015 -2.432 1.00 93.06 129 GLN A CA 1
ATOM 1037 C C . GLN A 1 129 ? 1.677 -3.248 -3.397 1.00 93.06 129 GLN A C 1
ATOM 1039 O O . GLN A 1 129 ? 1.486 -3.741 -4.507 1.00 93.06 129 GLN A O 1
ATOM 1044 N N . THR A 1 130 ? 2.891 -2.940 -2.945 1.00 93.31 130 THR A N 1
ATOM 1045 C CA . THR A 1 130 ? 4.110 -3.199 -3.707 1.00 93.31 130 THR A CA 1
ATOM 1046 C C . THR A 1 130 ? 4.341 -4.695 -3.881 1.00 93.31 130 THR A C 1
ATOM 1048 O O . THR A 1 130 ? 4.720 -5.101 -4.971 1.00 93.31 130 THR A O 1
ATOM 1051 N N . SER A 1 131 ? 4.074 -5.531 -2.871 1.00 92.38 131 SER A N 1
ATOM 1052 C CA . SER A 1 131 ? 4.261 -6.981 -2.998 1.00 92.38 131 SER A CA 1
ATOM 1053 C C . SER A 1 131 ? 3.366 -7.572 -4.083 1.00 92.38 131 SER A C 1
ATOM 1055 O O . SER A 1 131 ? 3.851 -8.334 -4.908 1.00 92.38 131 SER A O 1
ATOM 1057 N N . VAL A 1 132 ? 2.105 -7.131 -4.166 1.00 90.69 132 VAL A N 1
ATOM 1058 C CA . VAL A 1 132 ? 1.201 -7.541 -5.253 1.00 90.69 132 VAL A CA 1
ATOM 1059 C C . VAL A 1 132 ? 1.770 -7.149 -6.618 1.00 90.69 132 VAL A C 1
ATOM 1061 O O . VAL A 1 132 ? 1.703 -7.933 -7.555 1.00 90.69 132 VAL A O 1
ATOM 1064 N N . LEU A 1 133 ? 2.362 -5.956 -6.751 1.00 90.62 133 LEU A N 1
ATOM 1065 C CA . LEU A 1 133 ? 3.011 -5.547 -8.002 1.00 90.62 133 LEU A CA 1
ATOM 1066 C C . LEU A 1 133 ? 4.249 -6.394 -8.319 1.00 90.62 133 LEU A C 1
ATOM 1068 O O . LEU A 1 133 ? 4.466 -6.722 -9.484 1.00 90.62 133 LEU A O 1
ATOM 1072 N N . MET A 1 134 ? 5.036 -6.760 -7.304 1.00 93.50 134 MET A N 1
ATOM 1073 C CA . MET A 1 134 ? 6.232 -7.593 -7.463 1.00 93.50 134 MET A CA 1
ATOM 1074 C C . MET A 1 134 ? 5.898 -8.978 -8.029 1.00 93.50 134 MET A C 1
ATOM 1076 O O . MET A 1 134 ? 6.676 -9.492 -8.830 1.00 93.50 134 MET A O 1
ATOM 1080 N N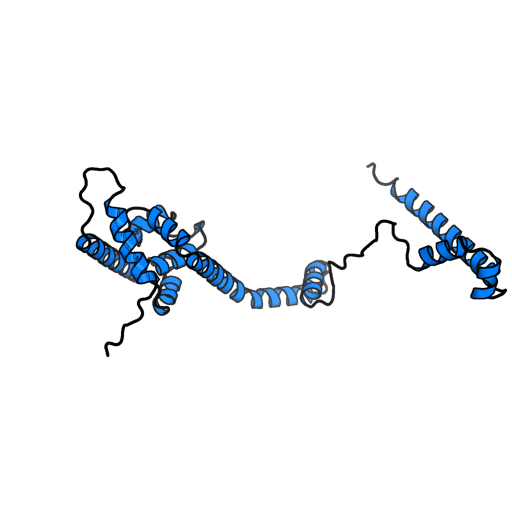 . ASP A 1 135 ? 4.726 -9.534 -7.710 1.00 92.69 135 ASP A N 1
ATOM 1081 C CA . ASP A 1 135 ? 4.271 -10.821 -8.257 1.00 92.69 135 ASP A CA 1
ATOM 1082 C C . ASP A 1 135 ? 4.068 -10.775 -9.787 1.00 92.69 135 ASP A C 1
ATOM 1084 O O . ASP A 1 135 ? 4.267 -11.777 -10.476 1.00 92.69 135 ASP A O 1
ATOM 1088 N N . TYR A 1 136 ? 3.737 -9.606 -10.350 1.00 94.25 136 TYR A N 1
ATOM 1089 C CA . TYR A 1 136 ? 3.559 -9.422 -11.797 1.00 94.25 136 TYR A CA 1
ATOM 1090 C C . TYR A 1 136 ? 4.857 -9.104 -12.548 1.00 94.25 136 TYR A C 1
ATOM 1092 O O . TYR A 1 136 ? 4.899 -9.227 -13.776 1.00 94.25 136 TYR A O 1
ATOM 1100 N N . ILE A 1 137 ? 5.924 -8.699 -11.848 1.00 93.44 137 ILE A N 1
ATOM 1101 C CA . ILE A 1 137 ? 7.185 -8.296 -12.488 1.00 93.44 137 ILE A CA 1
ATOM 1102 C C . ILE A 1 137 ? 7.786 -9.415 -13.349 1.00 93.44 137 ILE A C 1
ATOM 1104 O O . ILE A 1 137 ? 8.132 -9.120 -14.492 1.00 93.44 137 ILE A O 1
ATOM 1108 N N . PRO A 1 138 ? 7.887 -10.682 -12.897 1.00 95.19 138 PRO A N 1
ATOM 1109 C CA . PRO A 1 138 ? 8.462 -11.746 -13.719 1.00 95.19 138 PRO A CA 1
ATOM 1110 C C . PRO A 1 138 ? 7.725 -11.938 -15.049 1.00 95.19 138 PRO A C 1
ATOM 1112 O O . PRO A 1 138 ? 8.362 -12.007 -16.099 1.00 95.19 138 PRO A O 1
ATOM 1115 N N . GLY A 1 139 ? 6.388 -11.953 -15.020 1.00 95.06 139 GLY A N 1
ATOM 1116 C CA . GLY A 1 139 ? 5.572 -12.092 -16.228 1.00 95.06 139 GLY A CA 1
ATOM 1117 C C . GLY A 1 139 ? 5.692 -10.885 -17.160 1.00 95.06 139 GLY A C 1
ATOM 1118 O O . GLY A 1 139 ? 5.776 -11.046 -18.377 1.00 95.06 139 GLY A O 1
ATOM 1119 N N . SER A 1 140 ? 5.770 -9.679 -16.592 1.00 95.38 140 SER A N 1
ATOM 1120 C CA . SER A 1 140 ? 6.016 -8.449 -17.352 1.00 95.38 140 SER A CA 1
ATOM 1121 C C . SER A 1 140 ? 7.386 -8.472 -18.041 1.00 95.38 140 SER A C 1
ATOM 1123 O O . SER A 1 140 ? 7.480 -8.219 -19.240 1.00 95.38 140 SER A O 1
ATOM 1125 N N . LEU A 1 141 ? 8.445 -8.868 -17.325 1.00 94.19 141 LEU A N 1
ATOM 1126 C CA . LEU A 1 141 ? 9.797 -8.988 -17.880 1.00 94.19 141 LEU A CA 1
ATOM 1127 C C . LEU A 1 141 ? 9.880 -10.052 -18.981 1.00 94.19 141 LEU A C 1
ATOM 1129 O O . LEU A 1 141 ? 10.521 -9.822 -20.007 1.00 94.19 141 LEU A O 1
ATOM 1133 N N . GLU A 1 142 ? 9.214 -11.195 -18.803 1.00 97.00 142 GLU A N 1
ATOM 1134 C CA . GLU A 1 142 ? 9.129 -12.232 -19.835 1.00 97.00 142 GLU A CA 1
ATOM 1135 C C . GLU A 1 142 ? 8.425 -11.707 -21.096 1.00 97.00 142 GLU A C 1
ATOM 1137 O O . GLU A 1 142 ? 8.905 -11.915 -22.215 1.00 97.00 142 GLU A O 1
ATOM 1142 N N . ALA A 1 143 ? 7.306 -10.996 -20.928 1.00 96.81 143 ALA A N 1
ATOM 1143 C CA . ALA A 1 143 ? 6.573 -10.388 -22.032 1.00 96.81 143 ALA A CA 1
ATOM 1144 C C . ALA A 1 143 ? 7.418 -9.335 -22.770 1.00 96.81 143 ALA A C 1
ATOM 1146 O O . ALA A 1 143 ? 7.516 -9.395 -23.999 1.00 96.81 143 ALA A O 1
ATOM 1147 N N . SER A 1 144 ? 8.092 -8.435 -22.046 1.00 95.56 144 SER A N 1
ATOM 1148 C CA . SER A 1 144 ? 9.016 -7.457 -22.638 1.00 95.56 144 SER A CA 1
ATOM 1149 C C . SER A 1 144 ? 10.166 -8.136 -23.382 1.00 95.56 144 SER A C 1
ATOM 1151 O O . SER A 1 144 ? 10.489 -7.729 -24.496 1.00 95.56 144 SER A O 1
ATOM 1153 N N . GLY A 1 145 ? 10.742 -9.216 -22.841 1.00 96.12 145 GLY A N 1
ATOM 1154 C CA . GLY A 1 145 ? 11.773 -10.000 -23.529 1.00 96.12 145 GLY A CA 1
ATOM 1155 C C . GLY A 1 145 ? 11.278 -10.609 -24.846 1.00 96.12 145 GLY A C 1
ATOM 1156 O O . GLY A 1 145 ? 11.956 -10.504 -25.872 1.00 96.12 145 GLY A O 1
ATOM 1157 N N . LYS A 1 146 ? 10.063 -11.179 -24.851 1.00 97.75 146 LYS A N 1
ATOM 1158 C CA . LYS A 1 146 ? 9.424 -11.708 -26.069 1.00 97.75 146 LYS A CA 1
ATOM 1159 C C . LYS A 1 146 ? 9.234 -10.614 -27.115 1.00 97.75 146 LYS A C 1
ATOM 1161 O O . LYS A 1 146 ? 9.654 -10.810 -28.254 1.00 97.75 146 LYS A O 1
ATOM 1166 N N . VAL A 1 147 ? 8.668 -9.465 -26.738 1.00 97.56 147 VAL A N 1
ATOM 1167 C CA . VAL A 1 147 ? 8.469 -8.337 -27.665 1.00 97.56 147 VAL A CA 1
ATOM 1168 C C . VAL A 1 147 ? 9.811 -7.829 -28.187 1.00 97.56 147 VAL A C 1
ATOM 1170 O O . VAL A 1 147 ? 9.976 -7.705 -29.397 1.00 97.56 147 VAL A O 1
ATOM 1173 N N . ALA A 1 148 ? 10.800 -7.623 -27.315 1.00 96.69 148 ALA A N 1
ATOM 1174 C CA . ALA A 1 148 ? 12.128 -7.138 -27.692 1.00 96.69 148 ALA A CA 1
ATOM 1175 C C . ALA A 1 148 ? 12.851 -8.066 -28.689 1.00 96.69 148 ALA A C 1
ATOM 1177 O O . ALA A 1 148 ? 13.580 -7.584 -29.563 1.00 96.69 148 ALA A O 1
ATOM 1178 N N . SER A 1 149 ? 12.626 -9.381 -28.590 1.00 96.75 149 SER A N 1
ATOM 1179 C CA . SER A 1 149 ? 13.203 -10.378 -29.503 1.00 96.75 149 SER A CA 1
ATOM 1180 C C . SER A 1 149 ? 12.559 -10.422 -30.896 1.00 96.75 149 SER A C 1
ATOM 1182 O O . SER A 1 149 ? 13.132 -11.016 -31.809 1.00 96.75 149 SER A O 1
ATOM 1184 N N . MET A 1 150 ? 11.395 -9.794 -31.096 1.00 97.06 150 MET A N 1
ATOM 1185 C CA . MET A 1 150 ? 10.745 -9.768 -32.407 1.00 97.06 150 MET A CA 1
ATOM 1186 C C . MET A 1 150 ? 11.557 -8.918 -33.398 1.00 97.06 150 MET A C 1
ATOM 1188 O O . MET A 1 150 ? 11.941 -7.796 -33.061 1.00 97.06 150 MET A O 1
ATOM 1192 N N . PRO A 1 151 ? 11.760 -9.366 -34.651 1.00 96.50 151 PRO A N 1
ATOM 1193 C CA . PRO A 1 151 ? 12.488 -8.597 -35.666 1.00 96.50 151 PRO A CA 1
ATOM 1194 C C . PRO A 1 151 ? 11.710 -7.375 -36.198 1.00 96.50 151 PRO A C 1
ATOM 1196 O O . PRO A 1 151 ? 12.139 -6.740 -37.154 1.00 96.50 151 PRO A O 1
ATOM 1199 N N . ASP A 1 152 ? 10.567 -7.035 -35.597 1.00 97.50 152 ASP A N 1
ATOM 1200 C CA . ASP A 1 152 ? 9.740 -5.891 -35.976 1.00 97.50 152 ASP A CA 1
ATOM 1201 C C . ASP A 1 152 ? 10.381 -4.562 -35.531 1.00 97.50 152 ASP A C 1
ATOM 1203 O O . ASP A 1 152 ? 10.995 -4.454 -34.460 1.00 97.50 152 ASP A O 1
ATOM 1207 N N . TYR A 1 153 ? 10.196 -3.512 -36.329 1.00 94.81 153 TYR A N 1
ATOM 1208 C CA . TYR A 1 153 ? 10.621 -2.154 -35.996 1.00 94.81 153 TYR A CA 1
ATOM 1209 C C . TYR A 1 153 ? 9.854 -1.607 -34.782 1.00 94.81 153 TYR A C 1
ATOM 1211 O O . TYR A 1 153 ? 10.417 -0.838 -33.998 1.00 94.81 153 TYR A O 1
ATOM 1219 N N . LYS A 1 154 ? 8.607 -2.055 -34.564 1.00 96.31 154 LYS A N 1
ATOM 1220 C CA . LYS A 1 154 ? 7.785 -1.662 -33.403 1.00 96.31 154 LYS A CA 1
ATOM 1221 C C . LYS A 1 154 ? 8.368 -2.116 -32.063 1.00 96.31 154 LYS A C 1
ATOM 1223 O O . LYS A 1 154 ? 8.135 -1.466 -31.051 1.00 96.31 154 LYS A O 1
ATOM 1228 N N . ALA A 1 155 ? 9.179 -3.173 -32.055 1.00 96.44 155 ALA A N 1
ATOM 1229 C CA . ALA A 1 155 ? 9.838 -3.685 -30.852 1.00 96.44 155 ALA A CA 1
ATOM 1230 C C . ALA A 1 155 ? 11.061 -2.857 -30.403 1.00 96.44 155 ALA A C 1
ATOM 1232 O O . ALA A 1 155 ? 11.711 -3.181 -29.408 1.00 96.44 155 ALA A O 1
ATOM 1233 N N . THR A 1 156 ? 11.406 -1.784 -31.122 1.00 95.88 156 THR A N 1
ATOM 1234 C CA . THR A 1 156 ? 12.609 -0.983 -30.840 1.00 95.88 156 THR A CA 1
ATOM 1235 C C . THR A 1 156 ? 12.544 -0.263 -29.492 1.00 95.88 156 THR A C 1
ATOM 1237 O O . THR A 1 156 ? 13.567 -0.168 -28.813 1.00 95.88 156 THR A O 1
ATOM 1240 N N . SER A 1 157 ? 11.363 0.197 -29.062 1.00 95.50 157 SER A N 1
ATOM 1241 C CA . SER A 1 157 ? 11.187 0.830 -27.746 1.00 95.50 157 SER A CA 1
ATOM 1242 C C . SER A 1 157 ? 11.460 -0.145 -26.600 1.00 95.50 157 SER A C 1
ATOM 1244 O O . SER A 1 157 ? 12.186 0.202 -25.672 1.00 95.50 157 SER A O 1
ATOM 1246 N N . GLU A 1 158 ? 10.947 -1.374 -26.698 1.00 96.25 158 GLU A N 1
ATOM 1247 C CA . GLU A 1 158 ? 11.161 -2.425 -25.695 1.00 96.25 158 GLU A CA 1
ATOM 1248 C C . GLU A 1 158 ? 12.620 -2.883 -25.657 1.00 96.25 158 GLU A C 1
ATOM 1250 O O . GLU A 1 158 ? 13.186 -3.021 -24.577 1.00 96.25 158 GLU A O 1
ATOM 1255 N N . ARG A 1 159 ? 13.278 -3.045 -26.817 1.00 96.12 159 ARG A N 1
ATOM 1256 C CA . ARG A 1 159 ? 14.725 -3.335 -26.868 1.00 96.12 159 ARG A CA 1
ATOM 1257 C C . ARG A 1 159 ? 15.536 -2.271 -26.144 1.00 96.12 159 ARG A C 1
ATOM 1259 O O . ARG A 1 159 ? 16.395 -2.603 -25.331 1.00 96.12 159 ARG A O 1
ATOM 1266 N N . ARG A 1 160 ? 15.242 -0.998 -26.421 1.00 94.50 160 ARG A N 1
ATOM 1267 C CA . ARG A 1 160 ? 15.909 0.126 -25.763 1.00 94.50 160 ARG A CA 1
ATOM 1268 C C . ARG A 1 160 ? 15.678 0.097 -24.256 1.00 94.50 160 ARG A C 1
ATOM 1270 O O . ARG A 1 160 ? 16.644 0.216 -23.512 1.00 94.50 160 ARG A O 1
ATOM 1277 N N . LEU A 1 161 ? 14.434 -0.098 -23.819 1.00 94.56 161 LEU A N 1
ATOM 1278 C CA . LEU A 1 161 ? 14.092 -0.187 -22.400 1.00 94.56 161 LEU A CA 1
ATOM 1279 C C . LEU A 1 161 ? 14.829 -1.345 -21.712 1.00 94.56 161 LEU A C 1
ATOM 1281 O O . LEU A 1 161 ? 15.380 -1.164 -20.630 1.00 94.56 161 LEU A O 1
ATOM 1285 N N . LEU A 1 162 ? 14.898 -2.512 -22.355 1.00 94.75 162 LEU A N 1
ATOM 1286 C CA . LEU A 1 162 ? 15.610 -3.677 -21.835 1.00 94.75 162 LEU A CA 1
ATOM 1287 C C . LEU A 1 162 ? 17.120 -3.421 -21.735 1.00 94.75 162 LEU A C 1
ATOM 1289 O O . LEU A 1 162 ? 17.736 -3.751 -20.725 1.00 94.75 162 LEU A O 1
ATOM 1293 N N . TRP A 1 163 ? 17.727 -2.798 -22.746 1.00 94.25 163 TRP A N 1
ATOM 1294 C CA . TRP A 1 163 ? 19.145 -2.427 -22.715 1.00 94.25 163 TRP A CA 1
ATOM 1295 C C . TRP A 1 163 ? 19.458 -1.370 -21.655 1.00 94.25 163 TRP A C 1
ATOM 1297 O O . TRP A 1 163 ? 20.520 -1.437 -21.037 1.00 94.25 163 TRP A O 1
ATOM 1307 N N . GLU A 1 164 ? 18.543 -0.429 -21.422 1.00 93.38 164 GLU A N 1
ATOM 1308 C CA . GLU A 1 164 ? 18.629 0.530 -20.316 1.00 93.38 164 GLU A CA 1
ATOM 1309 C C . GLU A 1 164 ? 18.531 -0.194 -18.960 1.00 93.38 164 GLU A C 1
ATOM 1311 O O . GLU A 1 164 ? 19.351 0.048 -18.078 1.00 93.38 164 GLU A O 1
ATOM 1316 N N . ALA A 1 165 ? 17.603 -1.145 -18.808 1.00 90.88 165 ALA A N 1
ATOM 1317 C CA . ALA A 1 165 ? 17.434 -1.925 -17.579 1.00 90.88 165 ALA A CA 1
ATOM 1318 C C . ALA A 1 165 ? 18.642 -2.829 -17.259 1.00 90.88 165 ALA A C 1
ATOM 1320 O O . ALA A 1 165 ? 18.998 -2.987 -16.093 1.00 90.88 165 ALA A O 1
ATOM 1321 N N . VAL A 1 166 ? 19.294 -3.396 -18.282 1.00 92.50 166 VAL A N 1
ATOM 1322 C CA . VAL A 1 166 ? 20.531 -4.194 -18.139 1.00 92.50 166 VAL A CA 1
ATOM 1323 C C . VAL A 1 166 ? 21.770 -3.298 -17.958 1.00 92.50 166 VAL A C 1
ATOM 1325 O O . VAL A 1 166 ? 22.831 -3.779 -17.567 1.00 92.50 166 VAL A O 1
ATOM 1328 N N . GLY A 1 167 ? 21.654 -1.991 -18.216 1.00 91.50 167 GLY A N 1
ATOM 1329 C CA . GLY A 1 167 ? 22.763 -1.038 -18.123 1.00 91.50 167 GLY A CA 1
ATOM 1330 C C . GLY A 1 167 ? 23.725 -1.071 -19.315 1.00 91.50 167 GLY A C 1
ATOM 1331 O O . GLY A 1 167 ? 24.830 -0.541 -19.225 1.00 91.50 167 GLY A O 1
ATOM 1332 N N . ILE A 1 168 ? 23.321 -1.673 -20.439 1.00 92.38 168 ILE A N 1
ATOM 1333 C CA . ILE A 1 168 ? 24.079 -1.637 -21.702 1.00 92.38 168 ILE A CA 1
ATOM 1334 C C . ILE A 1 168 ? 24.055 -0.216 -22.277 1.00 92.38 168 ILE A C 1
ATOM 1336 O O . ILE A 1 168 ? 25.060 0.267 -22.796 1.00 92.38 168 ILE A O 1
ATOM 1340 N N . ILE A 1 169 ? 22.909 0.464 -22.167 1.00 91.12 169 ILE A N 1
ATOM 1341 C CA . ILE A 1 169 ? 22.728 1.849 -22.609 1.00 91.12 169 ILE A CA 1
ATOM 1342 C C . ILE A 1 169 ? 22.463 2.735 -21.396 1.00 91.12 169 ILE A C 1
ATOM 1344 O O . ILE A 1 169 ? 21.585 2.454 -20.586 1.00 91.12 169 ILE A O 1
ATOM 1348 N N . ASN A 1 170 ? 23.175 3.859 -21.310 1.00 86.12 170 ASN A N 1
ATOM 1349 C CA . ASN A 1 170 ? 22.952 4.881 -20.292 1.00 86.12 170 ASN A CA 1
ATOM 1350 C C . ASN A 1 170 ? 22.209 6.074 -20.904 1.00 86.12 170 ASN A C 1
ATOM 1352 O O . ASN A 1 170 ? 22.807 6.884 -21.608 1.00 86.12 170 ASN A O 1
ATOM 1356 N N . ARG A 1 171 ? 20.910 6.216 -20.611 1.00 72.06 171 ARG A N 1
ATOM 1357 C CA . ARG A 1 171 ? 20.072 7.316 -21.135 1.00 72.06 171 ARG A CA 1
ATOM 1358 C C . ARG A 1 171 ? 20.511 8.704 -20.656 1.00 72.06 171 ARG A C 1
ATOM 1360 O O . ARG A 1 171 ? 20.302 9.689 -21.353 1.00 72.06 171 ARG A O 1
ATOM 1367 N N . ASN A 1 172 ? 21.129 8.764 -19.478 1.00 68.88 172 ASN A N 1
ATOM 1368 C CA . ASN A 1 172 ? 21.431 10.004 -18.767 1.00 68.88 172 ASN A CA 1
ATOM 1369 C C . ASN A 1 172 ? 22.936 10.260 -18.638 1.00 68.88 172 ASN A C 1
ATOM 1371 O O . ASN A 1 172 ? 23.374 10.792 -17.616 1.00 68.88 172 ASN A O 1
ATOM 1375 N N . GLN A 1 173 ? 23.746 9.905 -19.642 1.00 68.44 173 GLN A N 1
ATOM 1376 C CA . GLN A 1 173 ? 25.082 10.494 -19.715 1.00 68.44 173 GLN A CA 1
ATOM 1377 C C . GLN A 1 173 ? 24.912 11.993 -19.944 1.00 68.44 173 GLN A C 1
ATOM 1379 O O . GLN A 1 173 ? 24.718 12.467 -21.060 1.00 68.44 173 GLN A O 1
ATOM 1384 N N . LYS A 1 174 ? 24.910 12.736 -18.835 1.00 61.25 174 LYS A N 1
ATOM 1385 C CA . LYS A 1 174 ? 24.953 14.185 -18.833 1.00 61.25 174 LYS A CA 1
ATOM 1386 C C . LYS A 1 174 ? 26.293 14.531 -19.463 1.00 61.25 174 LYS A C 1
ATOM 1388 O O . LYS A 1 174 ? 27.328 14.423 -18.812 1.00 61.25 174 LYS A O 1
ATOM 1393 N N . ILE A 1 175 ? 26.273 14.866 -20.748 1.00 62.88 175 ILE A N 1
ATOM 1394 C CA . ILE A 1 175 ? 27.407 15.508 -21.395 1.00 62.88 175 ILE A CA 1
ATOM 1395 C C . ILE A 1 175 ? 27.529 16.837 -20.658 1.00 62.88 175 ILE A C 1
ATOM 1397 O O . ILE A 1 175 ? 26.726 17.746 -20.859 1.00 62.88 175 ILE A O 1
ATOM 1401 N N . THR A 1 176 ? 28.439 16.906 -19.689 1.00 52.09 176 THR A N 1
ATOM 1402 C CA . THR A 1 176 ? 28.765 18.158 -19.018 1.00 52.09 176 THR A CA 1
ATOM 1403 C C . THR A 1 176 ? 29.456 19.023 -20.056 1.00 52.09 176 THR A C 1
ATOM 1405 O O . THR A 1 176 ? 30.659 18.915 -20.283 1.00 52.09 176 THR A O 1
ATOM 1408 N N . VAL A 1 177 ? 28.657 19.825 -20.748 1.00 52.88 177 VAL A N 1
ATOM 1409 C CA . VAL A 1 177 ? 29.138 20.982 -21.482 1.00 52.88 177 VAL A CA 1
ATOM 1410 C C . VAL A 1 177 ? 29.382 22.035 -20.408 1.00 52.88 177 VAL A C 1
ATOM 1412 O O . VAL A 1 177 ? 28.443 22.688 -19.959 1.00 52.88 177 VAL A O 1
ATOM 1415 N N . ASP A 1 178 ? 30.619 22.136 -19.918 1.00 50.03 178 ASP A N 1
ATOM 1416 C CA . ASP A 1 178 ? 31.043 23.344 -19.201 1.00 50.03 178 ASP A CA 1
ATOM 1417 C C . ASP A 1 178 ? 30.689 24.543 -20.094 1.00 50.03 178 ASP A C 1
ATOM 1419 O O . ASP A 1 178 ? 30.926 24.444 -21.296 1.00 50.03 178 ASP A O 1
ATOM 1423 N N . GLU A 1 179 ? 30.106 25.608 -19.525 1.00 47.62 179 GLU A N 1
ATOM 1424 C CA . GLU A 1 179 ? 29.402 26.769 -20.131 1.00 47.62 179 GLU A CA 1
ATOM 1425 C C . GLU A 1 179 ? 30.135 27.534 -21.267 1.00 47.62 179 GLU A C 1
ATOM 1427 O O . GLU A 1 179 ? 30.277 28.752 -21.259 1.00 47.62 179 GLU A O 1
ATOM 1432 N N . GLY A 1 180 ? 30.597 26.827 -22.290 1.00 47.06 180 GLY A N 1
ATOM 1433 C CA . GLY A 1 180 ? 31.433 27.326 -23.371 1.00 47.06 180 GLY A CA 1
ATOM 1434 C C . GLY A 1 180 ? 31.358 26.448 -24.615 1.00 47.06 180 GLY A C 1
ATOM 1435 O O . GLY A 1 180 ? 32.369 26.287 -25.289 1.00 47.06 180 GLY A O 1
ATOM 1436 N N . GLY A 1 181 ? 30.178 25.884 -24.904 1.00 42.97 181 GLY A N 1
ATOM 1437 C CA . GLY A 1 181 ? 29.870 25.194 -26.160 1.00 42.97 181 GLY A CA 1
ATOM 1438 C C . GLY A 1 181 ? 30.587 23.856 -26.357 1.00 42.97 181 GLY A C 1
ATOM 1439 O O . GLY A 1 181 ? 31.472 23.476 -25.591 1.00 42.97 181 GLY A O 1
ATOM 1440 N N . LEU A 1 182 ? 30.190 23.119 -27.401 1.00 50.28 182 LEU A N 1
ATOM 1441 C CA . LEU A 1 182 ? 30.894 21.930 -27.891 1.00 50.28 182 LEU A CA 1
ATOM 1442 C C . LEU A 1 182 ? 32.292 22.318 -28.395 1.00 50.28 182 LEU A C 1
ATOM 1444 O O . LEU A 1 182 ? 32.559 22.417 -29.586 1.00 50.28 182 LEU A O 1
ATOM 1448 N N . VAL A 1 183 ? 33.211 22.552 -27.473 1.00 49.12 183 VAL A N 1
ATOM 1449 C CA . VAL A 1 183 ? 34.619 22.748 -27.778 1.00 49.12 183 VAL A CA 1
ATOM 1450 C C . VAL A 1 183 ? 35.285 21.475 -27.299 1.00 49.12 183 VAL A C 1
ATOM 1452 O O . VAL A 1 183 ? 35.694 21.359 -26.140 1.00 49.12 183 VAL A O 1
ATOM 1455 N N . GLY A 1 184 ? 35.313 20.473 -28.185 1.00 53.66 184 GLY A N 1
ATOM 1456 C CA . GLY A 1 184 ? 36.096 19.261 -27.973 1.00 53.66 184 GLY A CA 1
ATOM 1457 C C . GLY A 1 184 ? 37.490 19.642 -27.475 1.00 53.66 184 GLY A C 1
ATOM 1458 O O . GLY A 1 184 ? 38.010 20.702 -27.830 1.00 53.66 184 GLY A O 1
ATOM 1459 N N . LYS A 1 185 ? 38.096 18.814 -26.617 1.00 56.22 185 LYS A N 1
ATOM 1460 C CA . LYS A 1 185 ? 39.399 19.111 -25.987 1.00 56.22 185 LYS A CA 1
ATOM 1461 C C . LYS A 1 185 ? 40.454 19.619 -26.993 1.00 56.22 185 LYS A C 1
ATOM 1463 O O . LYS A 1 185 ? 41.282 20.441 -26.614 1.00 56.22 185 LYS A O 1
ATOM 1468 N N . GLY A 1 186 ? 40.356 19.208 -28.263 1.00 56.59 186 GLY A N 1
ATOM 1469 C CA . GLY A 1 186 ? 41.149 19.719 -29.386 1.00 56.59 186 GLY A CA 1
ATOM 1470 C C . GLY A 1 186 ? 41.009 21.224 -29.650 1.00 56.59 186 GLY A C 1
ATOM 1471 O O . GLY A 1 186 ? 42.024 21.908 -29.697 1.00 56.59 186 GLY A O 1
ATOM 1472 N N . ARG A 1 187 ? 39.792 21.786 -29.725 1.00 58.62 187 ARG A N 1
ATOM 1473 C CA . ARG A 1 187 ? 39.596 23.226 -29.991 1.00 58.62 187 ARG A CA 1
ATOM 1474 C C . ARG A 1 187 ? 40.103 24.109 -28.835 1.00 58.62 187 ARG A C 1
ATOM 1476 O O . ARG A 1 187 ? 40.688 25.150 -29.096 1.00 58.62 187 ARG A O 1
ATOM 1483 N N . LYS A 1 188 ? 39.985 23.686 -27.562 1.00 61.91 188 LYS A N 1
ATOM 1484 C CA . LYS A 1 188 ? 40.581 24.427 -26.419 1.00 61.91 188 LYS A CA 1
ATOM 1485 C C . LYS A 1 188 ? 42.112 24.407 -26.452 1.00 61.91 188 LYS A C 1
ATOM 1487 O O . LYS A 1 188 ? 42.729 25.422 -26.140 1.00 61.91 188 LYS A O 1
ATOM 1492 N N . LEU A 1 189 ? 42.714 23.273 -26.819 1.00 66.62 189 LEU A N 1
ATOM 1493 C CA . LEU A 1 189 ? 44.164 23.160 -26.997 1.00 66.62 189 LEU A CA 1
ATOM 1494 C C . LEU A 1 189 ? 44.647 24.036 -28.153 1.00 66.62 189 LEU A C 1
ATOM 1496 O O . LEU A 1 189 ? 45.613 24.770 -27.982 1.00 66.62 189 LEU A O 1
ATOM 1500 N N . LEU A 1 190 ? 43.933 24.029 -29.278 1.00 67.38 190 LEU A N 1
ATOM 1501 C CA . LEU A 1 190 ? 44.192 24.901 -30.423 1.00 67.38 190 LEU A CA 1
ATOM 1502 C C . LEU A 1 190 ? 44.131 26.378 -30.054 1.00 67.38 190 LEU A C 1
ATOM 1504 O O . LEU A 1 190 ? 45.027 27.136 -30.402 1.00 67.38 190 LEU A O 1
ATOM 1508 N N . ASP A 1 191 ? 43.124 26.786 -29.291 1.00 73.25 191 ASP A N 1
ATOM 1509 C CA . ASP A 1 191 ? 42.962 28.181 -28.890 1.00 73.25 191 ASP A CA 1
ATOM 1510 C C . ASP A 1 191 ? 44.052 28.627 -27.897 1.00 73.25 191 ASP A C 1
ATOM 1512 O O . ASP A 1 191 ? 44.520 29.770 -27.923 1.00 73.25 191 ASP A O 1
ATOM 1516 N N . GLN A 1 192 ? 44.506 27.708 -27.037 1.00 78.19 192 GLN A N 1
ATOM 1517 C CA . GLN A 1 192 ? 45.664 27.912 -26.163 1.00 78.19 192 GLN A CA 1
ATOM 1518 C C . GLN A 1 192 ? 46.965 28.004 -26.964 1.00 78.19 192 GLN A C 1
ATOM 1520 O O . GLN A 1 192 ? 47.756 28.917 -26.727 1.00 78.19 192 GLN A O 1
ATOM 1525 N N . LEU A 1 193 ? 47.161 27.120 -27.943 1.00 71.31 193 LEU A N 1
ATOM 1526 C CA . LEU A 1 193 ? 48.290 27.135 -28.871 1.00 71.31 193 LEU A CA 1
ATOM 1527 C C . LEU A 1 193 ? 48.298 28.403 -29.722 1.00 71.31 193 LEU A C 1
ATOM 1529 O O . LEU A 1 193 ? 49.348 29.014 -29.889 1.00 71.31 193 LEU A O 1
ATOM 1533 N N . ARG A 1 194 ? 47.140 28.878 -30.190 1.00 76.31 194 ARG A N 1
ATOM 1534 C CA . ARG A 1 194 ? 46.996 30.114 -30.970 1.00 76.31 194 ARG A CA 1
ATOM 1535 C C . ARG A 1 194 ? 47.499 31.329 -30.194 1.00 76.31 194 ARG A C 1
ATOM 1537 O O . ARG A 1 194 ? 48.220 32.146 -30.764 1.00 76.31 194 ARG A O 1
ATOM 1544 N N . LYS A 1 195 ? 47.192 31.392 -28.895 1.00 81.88 195 LYS A N 1
ATOM 1545 C CA . LYS A 1 195 ? 47.551 32.493 -27.981 1.00 81.88 195 LYS A CA 1
ATOM 1546 C C . LYS A 1 195 ? 49.000 32.448 -27.476 1.00 81.88 195 LYS A C 1
ATOM 1548 O O . LYS A 1 195 ? 49.444 33.414 -26.857 1.00 81.88 195 LYS A O 1
ATOM 1553 N N . MET A 1 196 ? 49.747 31.365 -27.710 1.00 80.81 196 MET A N 1
ATOM 1554 C CA . MET A 1 196 ? 51.163 31.308 -27.334 1.00 80.81 196 MET A CA 1
ATOM 1555 C C . MET A 1 196 ? 52.040 32.141 -28.286 1.00 80.81 196 MET A C 1
ATOM 1557 O O . MET A 1 196 ? 51.744 32.230 -29.476 1.00 80.81 196 MET A O 1
ATOM 1561 N N . PRO A 1 197 ? 53.141 32.740 -27.799 1.00 81.69 197 PRO A N 1
ATOM 1562 C CA . PRO A 1 197 ? 54.126 33.381 -28.667 1.00 81.69 197 PRO A CA 1
ATOM 1563 C C . PRO A 1 197 ? 54.836 32.333 -29.539 1.00 81.69 197 PRO A C 1
ATOM 1565 O O . PRO A 1 197 ? 55.134 31.237 -29.061 1.00 81.69 197 PRO A O 1
ATOM 1568 N N . THR A 1 198 ? 55.132 32.677 -30.796 1.00 72.12 198 THR A N 1
ATOM 1569 C CA . THR A 1 198 ? 55.702 31.792 -31.837 1.00 72.12 198 THR A CA 1
ATOM 1570 C C . THR A 1 198 ? 56.928 31.018 -31.358 1.00 72.12 198 THR A C 1
ATOM 1572 O O . THR A 1 198 ? 56.999 29.808 -31.539 1.00 72.12 198 THR A O 1
ATOM 1575 N N . ASN A 1 199 ? 57.816 31.668 -30.604 1.00 75.88 199 ASN A N 1
ATOM 1576 C CA . ASN A 1 199 ? 59.032 31.049 -30.067 1.00 75.88 199 ASN A CA 1
ATOM 1577 C C . ASN A 1 199 ? 58.743 29.818 -29.186 1.00 75.88 199 ASN A C 1
ATOM 1579 O O . ASN A 1 199 ? 59.500 28.856 -29.211 1.00 75.88 199 ASN A O 1
ATOM 1583 N N . LYS A 1 200 ? 57.635 29.831 -28.429 1.00 75.19 200 LYS A N 1
ATOM 1584 C CA . LYS A 1 200 ? 57.221 28.692 -27.594 1.00 75.19 200 LYS A CA 1
ATOM 1585 C C . LYS A 1 200 ? 56.489 27.610 -28.382 1.00 75.19 200 LYS A C 1
ATOM 1587 O O . LYS A 1 200 ? 56.465 26.473 -27.932 1.00 75.19 200 LYS A O 1
ATOM 1592 N N . LYS A 1 201 ? 55.876 27.945 -29.522 1.00 73.06 201 LYS A N 1
ATOM 1593 C CA . LYS A 1 201 ? 55.216 26.952 -30.386 1.00 73.06 201 LYS A CA 1
ATOM 1594 C C . LYS A 1 201 ? 56.257 26.085 -31.088 1.00 73.06 201 LYS A C 1
ATOM 1596 O O . LYS A 1 201 ? 56.159 24.865 -31.031 1.00 73.06 201 LYS A O 1
ATOM 1601 N N . VAL A 1 202 ? 57.286 26.727 -31.643 1.00 68.69 202 VAL A N 1
ATOM 1602 C CA . VAL A 1 202 ? 58.404 26.065 -32.334 1.00 68.69 202 VAL A CA 1
ATOM 1603 C C . VAL A 1 202 ? 59.215 25.187 -31.373 1.00 68.69 202 VAL A C 1
ATOM 1605 O O . VAL A 1 202 ? 59.580 24.070 -31.717 1.00 68.69 202 VAL A O 1
ATOM 1608 N N . GLU A 1 203 ? 59.427 25.632 -30.129 1.00 76.44 203 GLU A N 1
ATOM 1609 C CA . GLU A 1 203 ? 60.121 24.832 -29.106 1.00 76.44 203 GLU A CA 1
ATOM 1610 C C . GLU A 1 203 ? 59.341 23.567 -28.697 1.00 76.44 203 GLU A C 1
ATOM 1612 O O . GLU A 1 203 ? 59.942 22.545 -28.372 1.00 76.44 203 GLU A O 1
ATOM 1617 N N . LEU A 1 204 ? 58.006 23.624 -28.705 1.00 72.00 204 LEU A N 1
ATOM 1618 C CA . LEU A 1 204 ? 57.152 22.562 -28.165 1.00 72.00 204 LEU A CA 1
ATOM 1619 C C . LEU A 1 204 ? 56.718 21.535 -29.221 1.00 72.00 204 LEU A C 1
ATOM 1621 O O . LEU A 1 204 ? 56.420 20.397 -28.865 1.00 72.00 204 LEU A O 1
ATOM 1625 N N . LEU A 1 205 ? 56.675 21.926 -30.498 1.00 69.75 205 LEU A N 1
ATOM 1626 C CA . LEU A 1 205 ? 56.150 21.101 -31.595 1.00 69.75 205 LEU A CA 1
ATOM 1627 C C . LEU A 1 205 ? 57.140 20.902 -32.758 1.00 69.75 205 LEU A C 1
ATOM 1629 O O . LEU A 1 205 ? 56.862 20.090 -33.634 1.00 69.75 205 LEU A O 1
ATOM 1633 N N . GLY A 1 206 ? 58.300 21.569 -32.744 1.00 74.06 206 GLY A N 1
ATOM 1634 C CA . GLY A 1 206 ? 59.312 21.487 -33.804 1.00 74.06 206 GLY A CA 1
ATOM 1635 C C . GLY A 1 206 ? 59.090 22.489 -34.944 1.00 74.06 206 GLY A C 1
ATOM 1636 O O . GLY A 1 206 ? 58.099 23.216 -34.961 1.00 74.06 206 GLY A O 1
ATOM 1637 N N . GLU A 1 207 ? 60.037 22.548 -35.888 1.00 69.31 207 GLU A N 1
ATOM 1638 C CA . GLU A 1 207 ? 59.981 23.459 -37.049 1.00 69.31 207 GLU A CA 1
ATOM 1639 C C . GLU A 1 207 ? 58.796 23.143 -37.986 1.00 69.31 207 GLU A C 1
ATOM 1641 O O . GLU A 1 207 ? 58.227 24.058 -38.573 1.00 69.31 207 GLU A O 1
ATOM 1646 N N . ASP A 1 208 ? 58.334 21.888 -38.014 1.00 60.56 208 ASP A N 1
ATOM 1647 C CA . ASP A 1 208 ? 57.223 21.421 -38.863 1.00 60.56 208 ASP A CA 1
ATOM 1648 C C . ASP A 1 208 ? 55.827 21.776 -38.302 1.00 60.56 208 ASP A C 1
ATOM 1650 O O . ASP A 1 208 ? 54.793 21.510 -38.918 1.00 60.56 208 ASP A O 1
ATOM 1654 N N . ALA A 1 209 ? 55.765 22.378 -37.110 1.00 63.94 209 ALA A N 1
ATOM 1655 C CA . ALA A 1 209 ? 54.508 22.682 -36.435 1.00 63.94 209 ALA A CA 1
ATOM 1656 C C . ALA A 1 209 ? 53.675 23.732 -37.176 1.00 63.94 209 ALA A C 1
ATOM 1658 O O . ALA A 1 209 ? 52.448 23.661 -37.172 1.00 63.94 209 ALA A O 1
ATOM 1659 N N . GLU A 1 210 ? 54.328 24.722 -37.785 1.00 64.12 210 GLU A N 1
ATOM 1660 C CA . GLU A 1 210 ? 53.630 25.810 -38.476 1.00 64.12 210 GLU A CA 1
ATOM 1661 C C . GLU A 1 210 ? 52.898 25.309 -39.727 1.00 64.12 210 GLU A C 1
ATOM 1663 O O . GLU A 1 210 ? 51.778 25.748 -39.984 1.00 64.12 210 GLU A O 1
ATOM 1668 N N . GLU A 1 211 ? 53.479 24.342 -40.440 1.00 71.50 211 GLU A N 1
ATOM 1669 C CA . GLU A 1 211 ? 52.872 23.729 -41.625 1.00 71.50 211 GLU A CA 1
ATOM 1670 C C . GLU A 1 211 ? 51.671 22.851 -41.239 1.00 71.50 211 GLU A C 1
ATOM 1672 O O . GLU A 1 211 ? 50.591 22.998 -41.809 1.00 71.50 211 GLU A O 1
ATOM 1677 N N . PHE A 1 212 ? 51.802 22.053 -40.171 1.00 72.62 212 PHE A N 1
ATOM 1678 C CA . PHE A 1 212 ? 50.700 21.247 -39.633 1.00 72.62 212 PHE A CA 1
ATOM 1679 C C . PHE A 1 212 ? 49.506 22.099 -39.167 1.00 72.62 212 PHE A C 1
ATOM 1681 O O . PHE A 1 212 ? 48.350 21.742 -39.392 1.00 72.62 212 PHE A O 1
ATOM 1688 N N . PHE A 1 213 ? 49.756 23.236 -38.506 1.00 70.06 213 PHE A N 1
ATOM 1689 C CA . PHE A 1 213 ? 48.663 24.114 -38.074 1.00 70.06 213 PHE A CA 1
ATOM 1690 C C . PHE A 1 213 ? 47.983 24.829 -39.238 1.00 70.06 213 PHE A C 1
ATOM 1692 O O . PHE A 1 213 ? 46.775 25.039 -39.160 1.00 70.06 213 PHE A O 1
ATOM 1699 N N . ALA A 1 214 ? 48.724 25.185 -40.289 1.00 78.25 214 ALA A N 1
ATOM 1700 C CA . ALA A 1 214 ? 48.142 25.787 -41.483 1.00 78.25 214 ALA A CA 1
ATOM 1701 C C . ALA A 1 214 ? 47.225 24.796 -42.220 1.00 78.25 214 ALA A C 1
ATOM 1703 O O . ALA A 1 214 ? 46.097 25.156 -42.551 1.00 78.25 214 ALA A O 1
ATOM 1704 N N . GLU A 1 215 ? 47.664 23.545 -42.394 1.00 80.62 215 GLU A N 1
ATOM 1705 C CA . GLU A 1 215 ? 46.865 22.482 -43.025 1.00 80.62 215 GLU A CA 1
ATOM 1706 C C . GLU A 1 215 ? 45.578 22.202 -42.234 1.00 80.62 215 GLU A C 1
ATOM 1708 O O . GLU A 1 215 ? 44.483 22.138 -42.791 1.00 80.62 215 GLU A O 1
ATOM 1713 N N . MET A 1 216 ? 45.684 22.128 -40.907 1.00 78.81 216 MET A N 1
ATOM 1714 C CA . MET A 1 216 ? 44.530 21.856 -40.056 1.00 78.81 216 MET A CA 1
ATOM 1715 C C . MET A 1 216 ? 43.562 23.055 -39.965 1.00 78.81 216 MET A C 1
ATOM 1717 O O . MET A 1 216 ? 42.358 22.864 -39.807 1.00 78.81 216 MET A O 1
ATOM 1721 N N . GLU A 1 217 ? 44.052 24.298 -40.059 1.00 77.38 217 GLU A N 1
ATOM 1722 C CA . GLU A 1 217 ? 43.197 25.497 -40.116 1.00 77.38 217 GLU A CA 1
ATOM 1723 C C . GLU A 1 217 ? 42.434 25.578 -41.450 1.00 77.38 217 GLU A C 1
ATOM 1725 O O . GLU A 1 217 ? 41.270 25.982 -41.457 1.00 77.38 217 GLU A O 1
ATOM 1730 N N . GLU A 1 218 ? 43.039 25.123 -42.552 1.00 87.00 218 GLU A N 1
ATOM 1731 C CA . GLU A 1 218 ? 42.371 24.984 -43.852 1.00 87.00 218 GLU A CA 1
ATOM 1732 C C . GLU A 1 218 ? 41.284 23.895 -43.824 1.00 87.00 218 GLU A C 1
ATOM 1734 O O . GLU A 1 218 ? 40.168 24.132 -44.293 1.00 87.00 218 GLU A O 1
ATOM 1739 N N . GLU A 1 219 ? 41.558 22.746 -43.197 1.00 80.75 219 GLU A N 1
ATOM 1740 C CA . GLU A 1 219 ? 40.584 21.653 -43.048 1.00 80.75 219 GLU A CA 1
ATOM 1741 C C . GLU A 1 219 ? 39.360 22.083 -42.219 1.00 80.75 219 GLU A C 1
ATOM 1743 O O . GLU A 1 219 ? 38.218 21.876 -42.635 1.00 80.75 219 GLU A O 1
ATOM 1748 N N . PHE A 1 220 ? 39.569 22.768 -41.089 1.00 73.94 220 PHE A N 1
ATOM 1749 C CA . PHE A 1 220 ? 38.456 23.271 -40.274 1.00 73.94 220 PHE A CA 1
ATOM 1750 C C . PHE A 1 220 ? 37.657 24.380 -40.965 1.00 73.94 220 PHE A C 1
ATOM 1752 O O . PHE A 1 220 ? 36.441 24.449 -40.789 1.00 73.94 220 PHE A O 1
ATOM 1759 N N . ALA A 1 221 ? 38.308 25.241 -41.752 1.00 81.69 221 ALA A N 1
ATOM 1760 C CA . ALA A 1 221 ? 37.606 26.267 -42.518 1.00 81.69 221 ALA A CA 1
ATOM 1761 C C . ALA A 1 221 ? 36.716 25.654 -43.613 1.00 81.69 221 ALA A C 1
ATOM 1763 O O . ALA A 1 221 ? 35.632 26.175 -43.882 1.00 81.69 221 ALA A O 1
ATOM 1764 N N . ALA A 1 222 ? 37.146 24.544 -44.219 1.00 80.56 222 ALA A N 1
ATOM 1765 C CA . ALA A 1 222 ? 36.330 23.791 -45.165 1.00 80.56 222 ALA A CA 1
ATOM 1766 C C . ALA A 1 222 ? 35.128 23.117 -44.475 1.00 80.56 222 ALA A C 1
ATOM 1768 O O . ALA A 1 222 ? 34.012 23.187 -44.990 1.00 80.56 222 ALA A O 1
ATOM 1769 N N . GLU A 1 223 ? 35.330 22.533 -43.291 1.00 75.25 223 GLU A N 1
ATOM 1770 C CA . GLU A 1 223 ? 34.268 21.869 -42.520 1.00 75.25 223 GLU A CA 1
ATOM 1771 C C . GLU A 1 223 ? 33.196 22.864 -42.032 1.00 75.25 223 GLU A C 1
ATOM 1773 O O . GLU A 1 223 ? 31.996 22.608 -42.159 1.00 75.25 223 GLU A O 1
ATOM 1778 N N . ASP A 1 224 ? 33.606 24.041 -41.546 1.00 75.19 224 ASP A N 1
ATOM 1779 C CA . ASP A 1 224 ? 32.671 25.101 -41.148 1.00 75.19 224 ASP A CA 1
ATOM 1780 C C . ASP A 1 224 ? 31.880 25.639 -42.367 1.00 75.19 224 ASP A C 1
ATOM 1782 O O . ASP A 1 224 ? 30.692 25.949 -42.243 1.00 75.19 224 ASP A O 1
ATOM 1786 N N . ALA A 1 225 ? 32.487 25.688 -43.561 1.00 75.38 225 ALA A N 1
ATOM 1787 C CA . ALA A 1 225 ? 31.793 26.078 -44.792 1.00 75.38 225 ALA A CA 1
ATOM 1788 C C . ALA A 1 225 ? 30.754 25.035 -45.253 1.00 75.38 225 ALA A C 1
ATOM 1790 O O . ALA A 1 225 ? 29.675 25.411 -45.717 1.00 75.38 225 ALA A O 1
ATOM 1791 N N . GLU A 1 226 ? 31.032 23.735 -45.108 1.00 72.44 226 GLU A N 1
ATOM 1792 C CA . GLU A 1 226 ? 30.053 22.673 -45.398 1.00 72.44 226 GLU A CA 1
ATOM 1793 C C . GLU A 1 226 ? 28.874 22.681 -44.412 1.00 72.44 226 GLU A C 1
ATOM 1795 O O . GLU A 1 226 ? 27.719 22.483 -44.811 1.00 72.44 226 GLU A O 1
ATOM 1800 N N . LEU A 1 227 ? 29.139 22.953 -43.130 1.00 63.94 227 LEU A N 1
ATOM 1801 C CA . LEU A 1 227 ? 28.099 23.032 -42.103 1.00 63.94 227 LEU A CA 1
ATOM 1802 C C . LEU A 1 227 ? 27.127 24.194 -42.352 1.00 63.94 227 LEU A C 1
ATOM 1804 O O . LEU A 1 227 ? 25.915 24.000 -42.200 1.00 63.94 227 LEU A O 1
ATOM 1808 N N . ASP A 1 228 ? 27.621 25.352 -42.802 1.00 65.31 228 ASP A N 1
ATOM 1809 C CA . ASP A 1 228 ? 26.778 26.507 -43.142 1.00 65.31 228 ASP A CA 1
ATOM 1810 C C . ASP A 1 228 ? 25.845 26.207 -44.331 1.00 65.31 228 ASP A C 1
ATOM 1812 O O . ASP A 1 228 ? 24.656 26.537 -44.274 1.00 65.31 228 ASP A O 1
ATOM 1816 N N . ILE A 1 229 ? 26.324 25.489 -45.357 1.00 60.25 229 ILE A N 1
ATOM 1817 C CA . ILE A 1 229 ? 25.496 25.072 -46.506 1.00 60.25 229 ILE A CA 1
ATOM 1818 C C . ILE A 1 229 ? 24.378 24.122 -46.051 1.00 60.25 229 ILE A C 1
ATOM 1820 O O . ILE A 1 229 ? 23.215 24.332 -46.405 1.00 60.25 229 ILE A O 1
ATOM 1824 N N . SER A 1 230 ? 24.692 23.140 -45.196 1.00 56.78 230 SER A N 1
ATOM 1825 C CA . SER A 1 230 ? 23.701 22.172 -44.691 1.00 56.78 230 SER A CA 1
ATOM 1826 C C . SER A 1 230 ? 22.600 22.805 -43.828 1.00 56.78 230 SER A C 1
ATOM 1828 O O . SER A 1 230 ? 21.479 22.297 -43.774 1.00 56.78 230 SER A O 1
ATOM 1830 N N . SER A 1 231 ? 22.898 23.932 -43.170 1.00 58.56 231 SER A N 1
ATOM 1831 C CA . SER A 1 231 ? 21.929 24.659 -42.346 1.00 58.56 231 SER A CA 1
ATOM 1832 C C . SER A 1 231 ? 20.916 25.455 -43.179 1.00 58.56 231 SER A C 1
ATOM 1834 O O . SER A 1 231 ? 19.781 25.645 -42.741 1.00 58.56 231 SER A O 1
ATOM 1836 N N . SER A 1 232 ? 21.296 25.864 -44.396 1.00 57.25 232 SER A N 1
ATOM 1837 C CA . SER A 1 232 ? 20.456 26.666 -45.295 1.00 57.25 232 SER A CA 1
ATOM 1838 C C . SER A 1 232 ? 19.418 25.853 -46.083 1.00 57.25 232 SER A C 1
ATOM 1840 O O . SER A 1 232 ? 18.351 26.375 -46.394 1.00 57.25 232 SER A O 1
ATOM 1842 N N . GLU A 1 233 ? 19.662 24.562 -46.340 1.00 57.88 233 GLU A N 1
ATOM 1843 C CA . GLU A 1 233 ? 18.704 23.679 -47.037 1.00 57.88 233 GLU A CA 1
ATOM 1844 C C . GLU A 1 233 ? 17.532 23.216 -46.151 1.00 57.88 233 GLU A C 1
ATOM 1846 O O . GLU A 1 233 ? 16.552 22.663 -46.650 1.00 57.88 233 GLU A O 1
ATOM 1851 N N . PHE A 1 234 ? 17.592 23.443 -44.835 1.00 53.44 234 PHE A N 1
ATOM 1852 C CA . PHE A 1 234 ? 16.566 22.966 -43.902 1.00 53.44 234 PHE A CA 1
ATOM 1853 C C . PHE A 1 234 ? 15.394 23.948 -43.693 1.00 53.44 234 PHE A C 1
ATOM 1855 O O . PHE A 1 234 ? 14.401 23.565 -43.073 1.00 53.44 234 PHE A O 1
ATOM 1862 N N . ASP A 1 235 ? 15.473 25.181 -44.216 1.00 54.47 235 ASP A N 1
ATOM 1863 C CA . ASP A 1 235 ? 14.475 26.244 -43.969 1.00 54.47 235 ASP A CA 1
ATOM 1864 C C . ASP A 1 235 ? 13.474 26.464 -45.131 1.00 54.47 235 ASP A C 1
ATOM 1866 O O . ASP A 1 235 ? 12.490 27.183 -44.977 1.00 54.47 235 ASP A O 1
ATOM 1870 N N . GLU A 1 236 ? 13.639 25.797 -46.284 1.00 57.12 236 GLU A N 1
ATOM 1871 C CA . GLU A 1 236 ? 12.703 25.916 -47.428 1.00 57.12 236 GLU A CA 1
ATOM 1872 C C . GLU A 1 236 ? 11.548 24.885 -47.427 1.00 57.12 236 GLU A C 1
ATOM 1874 O O . GLU A 1 236 ? 10.695 24.900 -48.312 1.00 57.12 236 GLU A O 1
ATOM 1879 N N . GLY A 1 237 ? 11.465 23.996 -46.429 1.00 56.38 237 GLY A N 1
ATOM 1880 C CA . GLY A 1 237 ? 10.487 22.894 -46.401 1.00 56.38 237 GLY A CA 1
ATOM 1881 C C . GLY A 1 237 ? 9.235 23.086 -45.531 1.00 56.38 237 GLY A C 1
ATOM 1882 O O . GLY A 1 237 ? 8.440 22.155 -45.423 1.00 56.38 237 GLY A O 1
ATOM 1883 N N . ALA A 1 238 ? 9.053 24.234 -44.866 1.00 55.69 238 ALA A N 1
ATOM 1884 C CA . ALA A 1 238 ? 8.050 24.396 -43.798 1.00 55.69 238 ALA A CA 1
ATOM 1885 C C . ALA A 1 238 ? 6.817 25.251 -44.161 1.00 55.69 238 ALA A C 1
ATOM 1887 O O . ALA A 1 238 ? 6.116 25.730 -43.266 1.00 55.69 238 ALA A O 1
ATOM 1888 N N . THR A 1 239 ? 6.514 25.432 -45.448 1.00 56.03 239 THR A N 1
ATOM 1889 C CA . THR A 1 239 ? 5.258 26.062 -45.887 1.00 56.03 239 THR A CA 1
ATOM 1890 C C . THR A 1 239 ? 4.585 25.261 -46.996 1.00 56.03 239 THR A C 1
ATOM 1892 O O . THR A 1 239 ? 4.731 25.606 -48.163 1.00 56.03 239 THR A O 1
ATOM 1895 N N . GLU A 1 240 ? 3.833 24.224 -46.619 1.00 49.78 240 GLU A N 1
ATOM 1896 C CA . GLU A 1 240 ? 2.629 23.738 -47.322 1.00 49.78 240 GLU A CA 1
ATOM 1897 C C . GLU A 1 240 ? 1.746 22.894 -46.389 1.00 49.78 240 GLU A C 1
ATOM 1899 O O . GLU A 1 240 ? 2.290 22.053 -45.636 1.00 49.78 240 GLU A O 1
#

Foldseek 3Di:
DDDDDDDPPVVVVVVVVLVVVQPPDPDPDHDDDPVNVVVLQVVLVVVLVVCCVVVVHQPLVVQLVVVVVVVDDSLLSQVLSQLLDPLVRRVVNDLQCCCCNRRVHPGSVVVVVCCVVPVVSVVSSVVVNVVVVVVCVVVVVVVLVVLCPDPDPVNVVSVVVVCVVVVVDDPPPPPPPPPPPPCPPVNVVVVVLVPDDPVVNCVVPNPCRVVVNVVVVVVVVVVVVVVVVVVVVVPPPPDD

Radius of gyration: 36.16 Å; chains: 1; bounding box: 86×51×90 Å

Secondary structure (DSSP, 8-state):
---PPPPPHHHHHHHHHHHHTTTS--SSPPPPPHHHHHHHHHHHHHHHHHHHHSS---TTHHHHHHHHHTT--HHHHHHHHHHHS-TTT-SSSSHHHIIIIIS--S-THHHHHHHHH-THHHHHHHHHHHHHHHHHHHHHHHHHHHHHHS-SGGGHHHHHHHHHHHTSS-TT------SS-S--HHHHHHHHHHHS-HHHHHHHH-TTHHHHHHHHHHHHHHHHHHHHHHHHTTSSSS--

Sequence (240 aa):
MAKIKFVSQMELDGFADLVKDAEDAGQGLKPPTPAEVRERELAARLALNENFKSGDAPDWTEKFDELMLSNIPWRIAAFIAWSMVPKHNRHPKTQHDFAKEVLGLGSARRITEWRRKYPYIDQMIATMQTSVLMDYIPGSLEASGKVASMPDYKATSERRLLWEAVGIINRNQKITVDEGGLVGKGRKLLDQLRKMPTNKKVELLGEDAEEFFAEMEEEFAAEDAELDISSSEFDEGATE

pLDDT: mean 78.56, std 17.26, range [35.53, 97.75]